Protein AF-0000000069870145 (afdb_homodimer)

Sequence (336 aa):
MAVLYKSFQSVLEDKNHKKMFHPRVIYTANISTSQIAKEIAAYSSLSPGDVKNTLDNLVTVMGQHLQASESVSLDGFGTFRMVMKSNGKGVETSEEVSAAQASLTVRFLPNFTKNPDRTTATRSLVTGAKCVRFDRTDTPASGSGNTNKPGGGDGGEGGGEEAPDPTVMAVLYKSFQSVLEDKNHKKMFHPRVIYTANISTSQIAKEIAAYSSLSPGDVKNTLDNLVTVMGQHLQASESVSLDGFGTFRMVMKSNGKGVETSEEVSAAQASLTVRFLPNFTKNPDRTTATRSLVTGAKCVRFDRTDTPASGSGNTNKPGGGDGGEGGGEEAPDPTV

InterPro domains:
  IPR000119 Histone-like DNA-binding protein [PTHR33175] (30-120)
  IPR005902 Putative DNA-binding protein, HU-related [TIGR01201] (1-163)
  IPR010992 Integration host factor (IHF)-like DNA-binding domain superfamily [G3DSA:4.10.520.10] (27-114)
  IPR010992 Integration host factor (IHF)-like DNA-binding domain superfamily [SSF47729] (31-111)
  IPR041607 HU domain fused to wHTH, Ig, or Glycine-rich motif [PF18291] (1-110)

Radius of gyration: 36.37 Å; Cα contacts (8 Å, |Δi|>4): 578; chains: 2; bounding box: 190×87×44 Å

Secondary structure (DSSP, 8-state):
--EEEEEEEEEEE-TTSPEEEEEEE---EEE-HHHHHHHHHHTSSS-HHHHHHHHHHHHHHHHHHHTTTEEEEETTTEEEEEEEEE-S--BSSGGG--GGGEEEEEEEEE-EE--TTSS--EETTTTT--EEESS---------------------------------/--EEEEEEEEEEE-TTSPEEEEEEE---EEE-HHHHHHHHHHTSSS-HHHHHHHHHHHHHHHHHHHTTTEEEEETTTEEEEEEEEE-S--BSSGGG--GGGEEEEEEEEE-EE--TTSS--EETTTTT--EEESS---------------------------------

Solvent-accessible surface area (backbone atoms only — not comparable to full-atom values): 19325 Å² total; per-residue (Å²): 119,40,26,32,25,36,66,39,69,44,91,58,56,46,100,82,68,42,55,28,18,38,49,37,55,46,72,82,48,75,42,43,44,68,59,51,19,44,56,41,22,73,76,45,96,47,49,41,68,56,43,43,51,52,53,49,40,47,43,53,56,50,31,54,40,31,29,44,18,20,27,41,35,40,80,72,42,24,34,37,32,55,37,47,44,71,74,63,84,57,36,82,44,64,85,70,43,44,71,85,54,31,44,78,44,63,43,54,43,63,31,59,46,67,48,90,83,73,54,90,39,52,31,57,58,50,59,88,56,40,78,40,66,57,77,58,70,66,55,72,70,68,66,69,67,70,68,68,65,74,74,80,70,74,82,77,81,87,75,79,76,90,88,87,83,85,80,135,117,40,26,32,25,38,66,39,68,45,89,60,56,46,98,83,68,42,55,26,18,38,47,36,54,47,73,81,49,72,43,44,43,68,58,50,20,45,55,40,21,73,79,47,96,49,50,41,66,55,42,43,51,50,53,49,39,46,43,53,54,49,30,55,41,31,30,44,17,20,28,40,36,40,79,71,42,24,32,39,33,56,38,46,44,70,75,62,84,57,37,81,43,64,84,70,42,44,72,85,54,32,45,78,45,64,44,54,43,63,31,57,46,67,49,90,83,75,55,88,41,51,31,57,59,48,60,87,58,40,79,41,65,56,79,58,70,66,58,70,70,68,69,72,66,73,65,71,64,72,77,72,77,77,78,84,68,86,83,73,94,72,88,89,83,84,76,129

Nearest PDB structures (foldseek):
  6n2l-assembly1_A-2  TM=7.964E-01  e=1.124E-05  Burkholderia ambifaria MC40-6
  1huu-assembly1_A-2  TM=8.412E-01  e=1.284E-04  Geobacillus stearothermophilus
  4qju-assembly1_B  TM=7.595E-01  e=4.068E-04  Staphylococcus aureus subsp. aureus Mu50
  3rhi-assembly1_B  TM=7.474E-01  e=4.068E-04  Bacillus anthracis str. Sterne
  5fbm-assembly1_B  TM=7.349E-01  e=1.134E-03  Streptococcus mutans UA159

Foldseek 3Di:
DAFEKEKDWAPDADPVRDTDIDIDTDDDDDDDPLNVLCVVVVVDVDDSVVSSVVVVVVVVVCVVQQVVQHKDADPLFWIKHKDWAAPDDDDDDPVPDDSVRTDIDMDTDFDFQQDPVNPGGHRSVCPPHHYDYDPPPVPVPPPPPPPVPPPPDPPDDDPDDDDDDDDD/DAFEKEKDWAPDADPVRDTDIDIDTDDDDDDDPLNVLCVVVVVDVDDSVVSSVVVVVVVVVCVVQQVVQHKDADPLFWIKHKDWAAPDDDDDDPVPDDSVRTDIDMDTDFDFQQDPVNPGGHRSVCPPHHYDYDPPPCPVPPPPPPPVPPPPPDDDDPDDDDDDDPPD

Structure (mmCIF, N/CA/C/O backbone):
data_AF-0000000069870145-model_v1
#
loop_
_entity.id
_entity.type
_entity.pdbx_description
1 polymer 'Viral histone-like protein'
#
loop_
_atom_site.group_PDB
_atom_site.id
_atom_site.type_symbol
_atom_site.label_atom_id
_atom_site.label_alt_id
_atom_site.label_comp_id
_atom_site.label_asym_id
_atom_site.label_entity_id
_atom_site.label_seq_id
_atom_site.pdbx_PDB_ins_code
_atom_site.Cartn_x
_atom_site.Cartn_y
_atom_site.Cartn_z
_atom_site.occupancy
_atom_site.B_iso_or_equiv
_atom_site.auth_seq_id
_atom_site.auth_comp_id
_atom_site.auth_asym_id
_atom_site.auth_atom_id
_atom_site.pdbx_PDB_model_num
ATOM 1 N N . MET A 1 1 ? -21.047 -9.805 -2.537 1 80.62 1 MET A N 1
ATOM 2 C CA . MET A 1 1 ? -20.219 -9.383 -1.414 1 80.62 1 MET A CA 1
ATOM 3 C C . MET A 1 1 ? -20 -7.875 -1.429 1 80.62 1 MET A C 1
ATOM 5 O O . MET A 1 1 ? -20.156 -7.234 -2.469 1 80.62 1 MET A O 1
ATOM 9 N N . ALA A 1 2 ? -20.062 -7.215 -0.265 1 89.94 2 ALA A N 1
ATOM 10 C CA . ALA A 1 2 ? -19.969 -5.762 -0.174 1 89.94 2 ALA A CA 1
ATOM 11 C C . ALA A 1 2 ? -18.906 -5.336 0.842 1 89.94 2 ALA A C 1
ATOM 13 O O . ALA A 1 2 ? -18.531 -6.121 1.709 1 89.94 2 ALA A O 1
ATOM 14 N N . VAL A 1 3 ? -18.406 -4.223 0.574 1 92.88 3 VAL A N 1
ATOM 15 C CA . VAL A 1 3 ? -17.562 -3.576 1.576 1 92.88 3 VAL A CA 1
ATOM 16 C C . VAL A 1 3 ? -18.438 -2.996 2.688 1 92.88 3 VAL A C 1
ATOM 18 O O . VAL A 1 3 ? -19.344 -2.203 2.426 1 92.88 3 VAL A O 1
ATOM 21 N N . LEU A 1 4 ? -18.188 -3.41 3.885 1 93.56 4 LEU A N 1
ATOM 22 C CA . LEU A 1 4 ? -18.953 -2.953 5.035 1 93.56 4 LEU A CA 1
ATOM 23 C C . LEU A 1 4 ? -18.297 -1.738 5.684 1 93.56 4 LEU A C 1
ATOM 25 O O . LEU A 1 4 ? -17.078 -1.678 5.801 1 93.56 4 LEU A O 1
ATOM 29 N N . TYR A 1 5 ? -19.219 -0.814 6.066 1 93.44 5 TYR A N 1
ATOM 30 C CA . TYR A 1 5 ? -18.641 0.353 6.727 1 93.44 5 TYR A CA 1
ATOM 31 C C . TYR A 1 5 ? -19.516 0.812 7.887 1 93.44 5 TYR A C 1
ATOM 33 O O . TYR A 1 5 ? -20.672 0.389 8 1 93.44 5 TYR A O 1
ATOM 41 N N . LYS A 1 6 ? -18.922 1.591 8.781 1 92.56 6 LYS A N 1
ATOM 42 C CA . LYS A 1 6 ? -19.609 2.184 9.93 1 92.56 6 LYS A CA 1
ATOM 43 C C . LYS A 1 6 ? -19.234 3.652 10.094 1 92.56 6 LYS A C 1
ATOM 45 O O . LYS A 1 6 ? -18.359 4.156 9.391 1 92.56 6 LYS A O 1
ATOM 50 N N . SER A 1 7 ? -20.078 4.305 10.914 1 91.19 7 SER A N 1
ATOM 51 C CA . SER A 1 7 ? -19.75 5.695 11.211 1 91.19 7 SER A CA 1
ATOM 52 C C . SER A 1 7 ? -18.703 5.797 12.312 1 91.19 7 SER A C 1
ATOM 54 O O . SER A 1 7 ? -18.719 5 13.258 1 91.19 7 SER A O 1
ATOM 56 N N . PHE A 1 8 ? -17.812 6.652 12.117 1 89.75 8 PHE A N 1
ATOM 57 C CA . PHE A 1 8 ? -16.781 6.93 13.109 1 89.75 8 PHE A CA 1
ATOM 58 C C . PHE A 1 8 ? -16.594 8.43 13.289 1 89.75 8 PHE A C 1
ATOM 60 O O . PHE A 1 8 ? -16.672 9.195 12.32 1 89.75 8 PHE A O 1
ATOM 67 N N . GLN A 1 9 ? -16.422 8.773 14.555 1 89.5 9 GLN A N 1
ATOM 68 C CA . GLN A 1 9 ? -16.219 10.195 14.836 1 89.5 9 GLN A CA 1
ATOM 69 C C . GLN A 1 9 ? -14.734 10.547 14.844 1 89.5 9 GLN A C 1
ATOM 71 O O . GLN A 1 9 ? -13.945 9.93 15.562 1 89.5 9 GLN A O 1
ATOM 76 N N . SER A 1 10 ? -14.398 11.508 14.078 1 88.62 10 SER A N 1
ATOM 77 C CA . SER A 1 10 ? -13.008 11.969 14.039 1 88.62 10 SER A CA 1
ATOM 78 C C . SER A 1 10 ? -12.578 12.539 15.391 1 88.62 10 SER A C 1
ATOM 80 O O . SER A 1 10 ? -13.359 13.203 16.062 1 88.62 10 SER A O 1
ATOM 82 N N . VAL A 1 11 ? -11.328 12.328 15.781 1 83.81 11 VAL A N 1
ATOM 83 C CA . VAL A 1 11 ? -10.789 12.867 17.031 1 83.81 11 VAL A CA 1
ATOM 84 C C . VAL A 1 11 ? -10.398 14.328 16.828 1 83.81 11 VAL A C 1
ATOM 86 O O . VAL A 1 11 ? -10.266 15.07 17.797 1 83.81 11 VAL A O 1
ATOM 89 N N . LEU A 1 12 ? -10.195 14.617 15.539 1 81.81 12 LEU A N 1
ATOM 90 C CA . LEU A 1 12 ? -9.797 15.992 15.219 1 81.81 12 LEU A CA 1
ATOM 91 C C . LEU A 1 12 ? -11.023 16.891 15.07 1 81.81 12 LEU A C 1
ATOM 93 O O . LEU A 1 12 ? -12.039 16.469 14.508 1 81.81 12 LEU A O 1
ATOM 97 N N . GLU A 1 13 ? -10.922 18 15.664 1 81.88 13 GLU A N 1
ATOM 98 C CA . GLU A 1 13 ? -12 18.984 15.562 1 81.88 13 GLU A CA 1
ATOM 99 C C . GLU A 1 13 ? -11.859 19.828 14.297 1 81.88 13 GLU A C 1
ATOM 101 O O . GLU A 1 13 ? -10.75 20.109 13.844 1 81.88 13 GLU A O 1
ATOM 106 N N . ASP A 1 14 ? -12.969 20.109 13.711 1 79.69 14 ASP A N 1
ATOM 107 C CA . ASP A 1 14 ? -12.945 21 12.547 1 79.69 14 ASP A CA 1
ATOM 108 C C . ASP A 1 14 ? -12.719 22.453 12.961 1 79.69 14 ASP A C 1
ATOM 110 O O . ASP A 1 14 ? -12.438 22.734 14.125 1 79.69 14 ASP A O 1
ATOM 114 N N . LYS A 1 15 ? -12.734 23.344 12.031 1 79.69 15 LYS A N 1
ATOM 115 C CA . LYS A 1 15 ? -12.508 24.766 12.273 1 79.69 15 LYS A CA 1
ATOM 116 C C . LYS A 1 15 ? -13.516 25.312 13.273 1 79.69 15 LYS A C 1
ATOM 118 O O . LYS A 1 15 ? -13.234 26.297 13.969 1 79.69 15 LYS A O 1
ATOM 123 N N . ASN A 1 16 ? -14.648 24.688 13.383 1 83.19 16 ASN A N 1
ATOM 124 C CA . ASN A 1 16 ? -15.711 25.109 14.289 1 83.19 16 ASN A CA 1
ATOM 125 C C . ASN A 1 16 ? -15.695 24.312 15.594 1 83.19 16 ASN A C 1
ATOM 127 O O . ASN A 1 16 ? -16.688 24.266 16.312 1 83.19 16 ASN A O 1
ATOM 131 N N . HIS A 1 17 ? -14.648 23.547 15.828 1 85.5 17 HIS A N 1
ATOM 132 C CA . HIS A 1 17 ? -14.422 22.781 17.062 1 85.5 17 HIS A CA 1
ATOM 133 C C . HIS A 1 17 ? -15.414 21.641 17.172 1 85.5 17 HIS A C 1
ATOM 135 O O . HIS A 1 17 ? -15.867 21.312 18.281 1 85.5 17 HIS A O 1
ATOM 141 N N . LYS A 1 18 ? -15.93 21.359 16.125 1 86.06 18 LYS A N 1
ATOM 142 C CA . LYS A 1 18 ? -16.828 20.203 16.109 1 86.06 18 LYS A CA 1
ATOM 143 C C . LYS A 1 18 ? -16.109 18.953 15.57 1 86.06 18 LYS A C 1
ATOM 145 O O . LYS A 1 18 ? -15.336 19.047 14.609 1 86.06 18 LYS A O 1
ATOM 150 N N . LYS A 1 19 ? -16.391 17.875 16.297 1 89.19 19 LYS A N 1
ATOM 151 C CA . LYS A 1 19 ? -15.883 16.594 15.812 1 89.19 19 LYS A CA 1
ATOM 152 C C . LYS A 1 19 ? -16.844 15.969 14.805 1 89.19 19 LYS A C 1
ATOM 154 O O . LYS A 1 19 ? -18 15.672 15.141 1 89.19 19 LYS A O 1
ATOM 159 N N . MET A 1 20 ? -16.328 15.75 13.609 1 91.38 20 MET A N 1
ATOM 160 C CA . MET A 1 20 ? -17.172 15.305 12.516 1 91.38 20 MET A CA 1
ATOM 161 C C . MET A 1 20 ? -17.156 13.781 12.391 1 91.38 20 MET A C 1
ATOM 163 O O . MET A 1 20 ? -16.25 13.133 12.914 1 91.38 20 MET A O 1
ATOM 167 N N . PHE A 1 21 ? -18.234 13.305 11.734 1 91.31 21 PHE A N 1
ATOM 168 C CA . PHE A 1 21 ? -18.359 11.867 11.539 1 91.31 21 PHE A CA 1
ATOM 169 C C . PHE A 1 21 ? -17.969 11.477 10.117 1 91.31 21 PHE A C 1
ATOM 171 O O . PHE A 1 21 ? -18.297 12.188 9.164 1 91.31 21 PHE A O 1
ATOM 178 N N . HIS A 1 22 ? -17.219 10.383 9.992 1 92.88 22 HIS A N 1
ATOM 179 C CA . HIS A 1 22 ? -16.734 9.844 8.727 1 92.88 22 HIS A CA 1
ATOM 180 C C . HIS A 1 22 ? -17 8.344 8.633 1 92.88 22 HIS A C 1
ATOM 182 O O . HIS A 1 22 ? -17.172 7.672 9.656 1 92.88 22 HIS A O 1
ATOM 188 N N . PRO A 1 23 ? -17.141 7.875 7.43 1 92.06 23 PRO A N 1
ATOM 189 C CA . PRO A 1 23 ? -17.266 6.422 7.289 1 92.06 23 PRO A CA 1
ATOM 190 C C . PRO A 1 23 ? -15.922 5.703 7.406 1 92.06 23 PRO A C 1
ATOM 192 O O . PRO A 1 23 ? -14.898 6.219 6.953 1 92.06 23 PRO A O 1
ATOM 195 N N . ARG A 1 24 ? -15.969 4.562 7.984 1 93.31 24 ARG A N 1
ATOM 196 C CA . ARG A 1 24 ? -14.797 3.705 8.125 1 93.31 24 ARG A CA 1
ATOM 197 C C . ARG A 1 24 ? -15.133 2.256 7.793 1 93.31 24 ARG A C 1
ATOM 199 O O . ARG A 1 24 ? -16.172 1.748 8.211 1 93.31 24 ARG A O 1
ATOM 206 N N . VAL A 1 25 ? -14.219 1.705 7.078 1 93.75 25 VAL A N 1
ATOM 207 C CA . VAL A 1 25 ? -14.445 0.317 6.691 1 93.75 25 VAL A CA 1
ATOM 208 C C . VAL A 1 25 ? -14.297 -0.59 7.91 1 93.75 25 VAL A C 1
ATOM 210 O O . VAL A 1 25 ? -13.391 -0.401 8.727 1 93.75 25 VAL A O 1
ATOM 213 N N . ILE A 1 26 ? -15.156 -1.542 7.969 1 91.56 26 ILE A N 1
ATOM 214 C CA . ILE A 1 26 ? -15.039 -2.609 8.953 1 91.56 26 ILE A CA 1
ATOM 215 C C . ILE A 1 26 ? -14.594 -3.898 8.273 1 91.56 26 ILE A C 1
ATOM 217 O O . ILE A 1 26 ? -15.094 -4.25 7.199 1 91.56 26 ILE A O 1
ATOM 221 N N . TYR A 1 27 ? -13.648 -4.586 8.969 1 88.94 27 TYR A N 1
ATOM 222 C CA . TYR A 1 27 ? -13.18 -5.848 8.406 1 88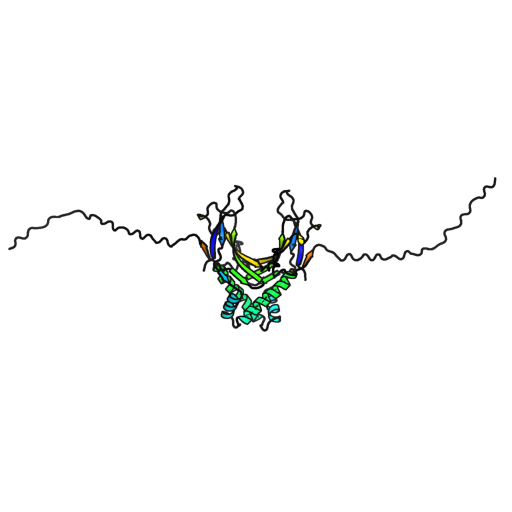.94 27 TYR A CA 1
ATOM 223 C C . TYR A 1 27 ? -13.805 -7.031 9.141 1 88.94 27 TYR A C 1
ATOM 225 O O . TYR A 1 27 ? -13.961 -7.004 10.359 1 88.94 27 TYR A O 1
ATOM 233 N N . THR A 1 28 ? -14.203 -8.047 8.367 1 86.75 28 THR A N 1
ATOM 234 C CA . THR A 1 28 ? -14.914 -9.195 8.906 1 86.75 28 THR A CA 1
ATOM 235 C C . THR A 1 28 ? -13.953 -10.359 9.156 1 86.75 28 THR A C 1
ATOM 237 O O . THR A 1 28 ? -14.172 -11.164 10.062 1 86.75 28 THR A O 1
ATOM 240 N N . ALA A 1 29 ? -12.961 -10.461 8.32 1 93.31 29 ALA A N 1
ATOM 241 C CA . ALA A 1 29 ? -12 -11.562 8.43 1 93.31 29 ALA A CA 1
ATOM 242 C C . ALA A 1 29 ? -10.664 -11.18 7.812 1 93.31 29 ALA A C 1
ATOM 244 O O . ALA A 1 29 ? -10.539 -10.141 7.164 1 93.31 29 ALA A O 1
ATOM 245 N N . ASN A 1 30 ? -9.688 -11.906 8.148 1 96.25 30 ASN A N 1
ATOM 246 C CA . ASN A 1 30 ? -8.367 -11.797 7.535 1 96.25 30 ASN A CA 1
ATOM 247 C C . ASN A 1 30 ? -7.977 -13.086 6.816 1 96.25 30 ASN A C 1
ATOM 249 O O . ASN A 1 30 ? -8.023 -14.172 7.406 1 96.25 30 ASN A O 1
ATOM 253 N N . ILE A 1 31 ? -7.656 -12.984 5.578 1 97.44 31 ILE A N 1
ATOM 254 C CA . ILE A 1 31 ? -7.277 -14.125 4.75 1 97.44 31 ILE A CA 1
ATOM 255 C C . ILE A 1 31 ? -5.762 -14.273 4.746 1 97.44 31 ILE A C 1
ATOM 257 O O . ILE A 1 31 ? -5.035 -13.32 4.469 1 97.44 31 ILE A O 1
ATOM 261 N N . SER A 1 32 ? -5.309 -15.5 5.02 1 97.5 32 SER A N 1
ATOM 262 C CA . SER A 1 32 ? -3.877 -15.758 5.137 1 97.5 32 SER A CA 1
ATOM 263 C C . SER A 1 32 ? -3.275 -16.141 3.787 1 97.5 32 SER A C 1
ATOM 265 O O . SER A 1 32 ? -4 -16.469 2.846 1 97.5 32 SER A O 1
ATOM 267 N N . THR A 1 33 ? -1.952 -16.125 3.84 1 97.19 33 THR A N 1
ATOM 268 C CA . THR A 1 33 ? -1.206 -16.516 2.65 1 97.19 33 THR A CA 1
ATOM 269 C C . THR A 1 33 ? -1.55 -17.953 2.246 1 97.19 33 THR A C 1
ATOM 271 O O . THR A 1 33 ? -1.693 -18.25 1.059 1 97.19 33 THR A O 1
ATOM 274 N N . SER A 1 34 ? -1.62 -18.828 3.189 1 97.19 34 SER A N 1
ATOM 275 C CA . SER A 1 34 ? -1.922 -20.219 2.916 1 97.19 34 SER A CA 1
ATOM 276 C C . SER A 1 34 ? -3.283 -20.375 2.244 1 97.19 34 SER A C 1
ATOM 278 O O . SER A 1 34 ? -3.432 -21.156 1.298 1 97.19 34 SER A O 1
ATOM 280 N N . GLN A 1 35 ? -4.27 -19.656 2.771 1 97.44 35 GLN A N 1
ATOM 281 C CA . GLN A 1 35 ? -5.602 -19.703 2.18 1 97.44 35 GLN A CA 1
ATOM 282 C C . GLN A 1 35 ? -5.598 -19.141 0.761 1 97.44 35 GLN A C 1
ATOM 284 O O . GLN A 1 35 ? -6.211 -19.719 -0.141 1 97.44 35 GLN A O 1
ATOM 289 N N . ILE A 1 36 ? -4.926 -18.047 0.573 1 97.38 36 ILE A N 1
ATOM 290 C CA . ILE A 1 36 ? -4.816 -17.422 -0.743 1 97.38 36 ILE A CA 1
ATOM 291 C C . ILE A 1 36 ? -4.137 -18.391 -1.712 1 97.38 36 ILE A C 1
ATOM 293 O O . ILE A 1 36 ? -4.582 -18.547 -2.854 1 97.38 36 ILE A O 1
ATOM 297 N N . ALA A 1 37 ? -3.09 -19.031 -1.232 1 97.56 37 ALA A N 1
ATOM 298 C CA . ALA A 1 37 ? -2.352 -19.969 -2.074 1 97.56 37 ALA A CA 1
ATOM 299 C C . ALA A 1 37 ? -3.246 -21.125 -2.529 1 97.56 37 ALA A C 1
ATOM 301 O O . ALA A 1 37 ? -3.189 -21.547 -3.688 1 97.56 37 ALA A O 1
ATOM 302 N N . LYS A 1 38 ? -4.016 -21.625 -1.651 1 97.44 38 LYS A N 1
ATOM 303 C CA . LYS A 1 38 ? -4.938 -22.703 -1.988 1 97.44 38 LYS A CA 1
ATOM 304 C C . LYS A 1 38 ? -5.953 -22.25 -3.037 1 97.44 38 LYS A C 1
ATOM 306 O O . LYS A 1 38 ? -6.25 -23 -3.975 1 97.44 38 LYS A O 1
ATOM 311 N N . GLU A 1 39 ? -6.469 -21.125 -2.871 1 97.44 39 GLU A N 1
ATOM 312 C CA . GLU A 1 39 ? -7.461 -20.594 -3.807 1 97.44 39 GLU A CA 1
ATOM 313 C C . GLU A 1 39 ? -6.848 -20.359 -5.184 1 97.44 39 GLU A C 1
ATOM 315 O O . GLU A 1 39 ? -7.469 -20.672 -6.203 1 97.44 39 GLU A O 1
ATOM 320 N N . ILE A 1 40 ? -5.672 -19.797 -5.188 1 97.12 40 ILE A N 1
ATOM 321 C CA . ILE A 1 40 ? -4.996 -19.562 -6.457 1 97.12 40 ILE A CA 1
ATOM 322 C C . ILE A 1 40 ? -4.727 -20.906 -7.145 1 97.12 40 ILE A C 1
ATOM 324 O O . ILE A 1 40 ? -4.887 -21.031 -8.359 1 97.12 40 ILE A O 1
ATOM 328 N N . ALA A 1 41 ? -4.266 -21.891 -6.395 1 96.12 41 ALA A N 1
ATOM 329 C CA . ALA A 1 41 ? -3.979 -23.219 -6.934 1 96.12 41 ALA A CA 1
ATOM 330 C C . ALA A 1 41 ? -5.211 -23.828 -7.598 1 96.12 41 ALA A C 1
ATOM 332 O O . ALA A 1 41 ? -5.102 -24.547 -8.586 1 96.12 41 ALA A O 1
ATOM 333 N N . ALA A 1 42 ? -6.367 -23.484 -7.082 1 94.25 42 ALA A N 1
ATOM 334 C CA . ALA A 1 42 ? -7.617 -24 -7.633 1 94.25 42 ALA A CA 1
ATOM 335 C C . ALA A 1 42 ? -7.883 -23.438 -9.023 1 94.25 42 ALA A C 1
ATOM 337 O O . ALA A 1 42 ? -8.562 -24.062 -9.844 1 94.25 42 ALA A O 1
ATOM 338 N N . TYR A 1 43 ? -7.332 -22.266 -9.305 1 90.5 43 TYR A N 1
ATOM 339 C CA . TYR A 1 43 ? -7.512 -21.594 -10.594 1 90.5 43 TYR A CA 1
ATOM 340 C C . TYR A 1 43 ? -6.352 -21.906 -11.531 1 90.5 43 TYR A C 1
ATOM 342 O O . TYR A 1 43 ? -6.289 -21.375 -12.648 1 90.5 43 TYR A O 1
ATOM 350 N N . SER A 1 44 ? -5.422 -22.641 -11.094 1 88.88 44 SER A N 1
ATOM 351 C CA . SER A 1 44 ? -4.211 -22.859 -11.883 1 88.88 44 SER A CA 1
ATOM 352 C C . SER A 1 44 ? -3.844 -24.344 -11.938 1 88.88 44 SER A C 1
ATOM 354 O O . SER A 1 44 ? -4.512 -25.172 -11.312 1 88.88 44 SER A O 1
ATOM 356 N N . SER A 1 45 ? -2.824 -24.703 -12.773 1 90.38 45 SER A N 1
ATOM 357 C CA . SER A 1 45 ? -2.307 -26.062 -12.859 1 90.38 45 SER A CA 1
ATOM 358 C C . SER A 1 45 ? -1.202 -26.297 -11.836 1 90.38 45 SER A C 1
ATOM 360 O O . SER A 1 45 ? -0.636 -27.391 -11.766 1 90.38 45 SER A O 1
ATOM 362 N N . LEU A 1 46 ? -1.029 -25.344 -11 1 93.5 46 LEU A N 1
ATOM 363 C CA . LEU A 1 46 ? 0.05 -25.422 -10.023 1 93.5 46 LEU A CA 1
ATOM 364 C C . LEU A 1 46 ? -0.469 -25.953 -8.688 1 93.5 46 LEU A C 1
ATOM 366 O O . LEU A 1 46 ? -1.651 -25.797 -8.375 1 93.5 46 LEU A O 1
ATOM 370 N N . SER A 1 47 ? 0.407 -26.609 -7.941 1 94.06 47 SER A N 1
ATOM 371 C CA . SER A 1 47 ? 0.075 -27.031 -6.586 1 94.06 47 SER A CA 1
ATOM 372 C C . SER A 1 47 ? 0.078 -25.844 -5.621 1 94.06 47 SER A C 1
ATOM 374 O O . SER A 1 47 ? 0.701 -24.812 -5.891 1 94.06 47 SER A O 1
ATOM 376 N N . PRO A 1 48 ? -0.639 -26 -4.48 1 95.31 48 PRO A N 1
ATOM 377 C CA . PRO A 1 48 ? -0.582 -24.953 -3.457 1 95.31 48 PRO A CA 1
ATOM 378 C C . PRO A 1 48 ? 0.842 -24.672 -2.988 1 95.31 48 PRO A C 1
ATOM 380 O O . PRO A 1 48 ? 1.173 -23.516 -2.682 1 95.31 48 PRO A O 1
ATOM 383 N N . GLY A 1 49 ? 1.618 -25.688 -2.926 1 94.75 49 GLY A N 1
ATOM 384 C CA . GLY A 1 49 ? 3.016 -25.516 -2.562 1 94.75 49 GLY A CA 1
ATOM 385 C C . GLY A 1 49 ? 3.789 -24.656 -3.551 1 94.75 49 GLY A C 1
ATOM 386 O O . GLY A 1 49 ? 4.594 -23.812 -3.154 1 94.75 49 GLY A O 1
ATOM 387 N N . ASP A 1 50 ? 3.584 -24.891 -4.844 1 94.5 50 ASP A N 1
ATOM 388 C CA . ASP A 1 50 ? 4.238 -24.109 -5.883 1 94.5 50 ASP A CA 1
ATOM 389 C C . ASP A 1 50 ? 3.811 -22.641 -5.816 1 94.5 50 ASP A C 1
ATOM 391 O O . ASP A 1 50 ? 4.633 -21.75 -5.996 1 94.5 50 ASP A O 1
ATOM 395 N N . VAL A 1 51 ? 2.508 -22.406 -5.609 1 96.44 51 VAL A N 1
ATOM 396 C CA . VAL A 1 51 ? 1.979 -21.047 -5.52 1 96.44 51 VAL A CA 1
ATOM 397 C C . VAL A 1 51 ? 2.605 -20.328 -4.324 1 96.44 51 VAL A C 1
ATOM 399 O O . VAL A 1 51 ? 3.064 -19.188 -4.449 1 96.44 51 VAL A O 1
ATOM 402 N N . LYS A 1 52 ? 2.662 -21 -3.203 1 95.81 52 LYS A N 1
ATOM 403 C CA . LYS A 1 52 ? 3.264 -20.406 -2.016 1 95.81 52 LYS A CA 1
ATOM 404 C C . LYS A 1 52 ? 4.723 -20.031 -2.266 1 95.81 52 LYS A C 1
ATOM 406 O O . LYS A 1 52 ? 5.176 -18.969 -1.855 1 95.81 52 LYS A O 1
ATOM 411 N N . ASN A 1 53 ? 5.379 -20.922 -2.865 1 95.06 53 ASN A N 1
ATOM 412 C CA . ASN A 1 53 ? 6.773 -20.656 -3.199 1 95.06 53 ASN A CA 1
ATOM 413 C C . ASN A 1 53 ? 6.906 -19.422 -4.105 1 95.06 53 ASN A C 1
ATOM 415 O O . ASN A 1 53 ? 7.82 -18.625 -3.939 1 95.06 53 ASN A O 1
ATOM 419 N N . THR A 1 54 ? 6.066 -19.344 -5.102 1 96.5 54 THR A N 1
ATOM 420 C CA . THR A 1 54 ? 6.066 -18.188 -6.012 1 96.5 54 THR A CA 1
ATOM 421 C C . THR A 1 54 ? 5.82 -16.891 -5.246 1 96.5 54 THR A C 1
ATOM 423 O O . THR A 1 54 ? 6.5 -15.891 -5.48 1 96.5 54 THR A O 1
ATOM 426 N N . LEU A 1 55 ? 4.875 -16.891 -4.297 1 96.38 55 LEU A N 1
ATOM 427 C CA . LEU A 1 55 ? 4.559 -15.703 -3.502 1 96.38 55 LEU A CA 1
ATOM 428 C C . LEU A 1 55 ? 5.73 -15.32 -2.609 1 96.38 55 LEU A C 1
ATOM 430 O O . LEU A 1 55 ? 6.035 -14.133 -2.455 1 96.38 55 LEU A O 1
ATOM 434 N N . ASP A 1 56 ? 6.375 -16.281 -2.051 1 94.44 56 ASP A N 1
ATOM 435 C CA . ASP A 1 56 ? 7.562 -16.016 -1.243 1 94.44 56 ASP A CA 1
ATOM 436 C C . ASP A 1 56 ? 8.664 -15.375 -2.082 1 94.44 56 ASP A C 1
ATOM 438 O O . ASP A 1 56 ? 9.336 -14.438 -1.631 1 94.44 56 ASP A O 1
ATOM 442 N N . ASN A 1 57 ? 8.867 -15.906 -3.244 1 96.31 57 ASN A N 1
ATOM 443 C CA . ASN A 1 57 ? 9.875 -15.352 -4.145 1 96.31 57 ASN A CA 1
ATOM 444 C C . ASN A 1 57 ? 9.508 -13.938 -4.586 1 96.31 57 ASN A C 1
ATOM 446 O O . ASN A 1 57 ? 10.383 -13.094 -4.789 1 96.31 57 ASN A O 1
ATOM 450 N N . LEU A 1 58 ? 8.219 -13.695 -4.809 1 96.44 58 LEU A N 1
ATOM 451 C CA . LEU A 1 58 ? 7.762 -12.352 -5.133 1 96.44 58 LEU A CA 1
ATOM 452 C C . LEU A 1 58 ? 8.203 -11.359 -4.059 1 96.44 58 LEU A C 1
ATOM 454 O O . LEU A 1 58 ? 8.742 -10.297 -4.375 1 96.44 58 LEU A O 1
ATOM 458 N N . VAL A 1 59 ? 7.98 -11.727 -2.799 1 94.12 59 VAL A N 1
ATOM 459 C CA . VAL A 1 59 ? 8.336 -10.859 -1.677 1 94.12 59 VAL A CA 1
ATOM 460 C C . VAL A 1 59 ? 9.836 -10.586 -1.689 1 94.12 59 VAL A C 1
ATOM 462 O O . VAL A 1 59 ? 10.266 -9.445 -1.512 1 94.12 59 VAL A O 1
ATOM 465 N N . THR A 1 60 ? 10.586 -11.617 -1.924 1 93.56 60 THR A N 1
ATOM 466 C CA . THR A 1 60 ? 12.039 -11.5 -1.926 1 93.56 60 THR A CA 1
ATOM 467 C C . THR A 1 60 ? 12.508 -10.578 -3.051 1 93.56 60 THR A C 1
ATOM 469 O O . THR A 1 60 ? 13.281 -9.648 -2.818 1 93.56 60 THR A O 1
ATOM 472 N N . VAL A 1 61 ? 12.055 -10.828 -4.227 1 95.44 61 VAL A N 1
ATOM 473 C CA . VAL A 1 61 ? 12.484 -10.07 -5.398 1 95.44 61 VAL A CA 1
ATOM 474 C C . VAL A 1 61 ? 12.016 -8.617 -5.277 1 95.44 61 VAL A C 1
ATOM 476 O O . VAL A 1 61 ? 12.789 -7.691 -5.539 1 95.44 61 VAL A O 1
ATOM 479 N N . MET A 1 62 ? 10.82 -8.383 -4.891 1 95.56 62 MET A N 1
ATOM 480 C CA . MET A 1 62 ? 10.305 -7.023 -4.703 1 95.56 62 MET A CA 1
ATOM 481 C C . MET A 1 62 ? 11.117 -6.277 -3.652 1 95.56 62 MET A C 1
ATOM 483 O O . MET A 1 62 ? 11.453 -5.105 -3.838 1 95.56 62 MET A O 1
ATOM 487 N N . GLY A 1 63 ? 11.367 -7.012 -2.531 1 93.75 63 GLY A N 1
ATOM 488 C CA . GLY A 1 63 ? 12.164 -6.398 -1.485 1 93.75 63 GLY A CA 1
ATOM 489 C C . GLY A 1 63 ? 13.508 -5.891 -1.981 1 93.75 63 GLY A C 1
ATOM 490 O O . GLY A 1 63 ? 13.938 -4.797 -1.612 1 93.75 63 GLY A O 1
ATOM 491 N N . GLN A 1 64 ? 14.117 -6.664 -2.797 1 93.75 64 GLN A N 1
ATOM 492 C CA . GLN A 1 64 ? 15.422 -6.297 -3.342 1 93.75 64 GLN A CA 1
ATOM 493 C C . GLN A 1 64 ? 15.328 -5.031 -4.188 1 93.75 64 GLN A C 1
ATOM 495 O O . GLN A 1 64 ? 16.156 -4.125 -4.059 1 93.75 64 GLN A O 1
ATOM 500 N N . HIS A 1 65 ? 14.352 -4.977 -5.051 1 95.88 65 HIS A N 1
ATOM 501 C CA . HIS A 1 65 ? 14.195 -3.82 -5.926 1 95.88 65 HIS A CA 1
ATOM 502 C C . HIS A 1 65 ? 13.828 -2.572 -5.125 1 95.88 65 HIS A C 1
ATOM 504 O O . HIS A 1 65 ? 14.367 -1.492 -5.375 1 95.88 65 HIS A O 1
ATOM 510 N N . LEU A 1 66 ? 12.906 -2.699 -4.207 1 95.31 66 LEU A N 1
ATOM 511 C CA . LEU A 1 66 ? 12.492 -1.568 -3.389 1 95.31 66 LEU A CA 1
ATOM 512 C C . LEU A 1 66 ? 13.664 -1.002 -2.6 1 95.31 66 LEU A C 1
ATOM 514 O O . LEU A 1 66 ? 13.812 0.218 -2.484 1 95.31 66 LEU A O 1
ATOM 518 N N . GLN A 1 67 ? 14.531 -1.892 -2.084 1 93.5 67 GLN A N 1
ATOM 519 C CA . GLN A 1 67 ? 15.68 -1.454 -1.299 1 93.5 67 GLN A CA 1
ATOM 520 C C . GLN A 1 67 ? 16.766 -0.847 -2.193 1 93.5 67 GLN A C 1
ATOM 522 O O . GLN A 1 67 ? 17.734 -0.286 -1.699 1 93.5 67 GLN A O 1
ATOM 527 N N . ALA A 1 68 ? 16.594 -0.978 -3.457 1 94.12 68 ALA A N 1
ATOM 528 C CA . ALA A 1 68 ? 17.484 -0.351 -4.43 1 94.12 68 ALA A CA 1
ATOM 529 C C . ALA A 1 68 ? 16.875 0.933 -4.984 1 94.12 68 ALA A C 1
ATOM 531 O O . ALA A 1 68 ? 17.266 1.392 -6.062 1 94.12 68 ALA A O 1
ATOM 532 N N . SER A 1 69 ? 15.844 1.419 -4.301 1 94.56 69 SER A N 1
ATOM 533 C CA . SER A 1 69 ? 15.172 2.67 -4.641 1 94.56 69 SER A CA 1
ATOM 534 C C . SER A 1 69 ? 14.414 2.553 -5.961 1 94.56 69 SER A C 1
ATOM 536 O O . SER A 1 69 ? 14.328 3.521 -6.719 1 94.56 69 SER A O 1
ATOM 538 N N . GLU A 1 70 ? 14.07 1.369 -6.348 1 96.75 70 GLU A N 1
ATOM 539 C CA . GLU A 1 70 ? 13.211 1.143 -7.504 1 96.75 70 GLU A CA 1
ATOM 540 C C . GLU A 1 70 ? 11.758 0.929 -7.078 1 96.75 70 GLU A C 1
ATOM 542 O O . GLU A 1 70 ? 11.5 0.435 -5.98 1 96.75 70 GLU A O 1
ATOM 547 N N . SER A 1 71 ? 10.883 1.344 -7.953 1 97.38 71 SER A N 1
ATOM 548 C CA . SER A 1 71 ? 9.477 1.015 -7.738 1 97.38 71 SER A CA 1
ATOM 549 C C . SER A 1 71 ? 9.086 -0.263 -8.477 1 97.38 71 SER A C 1
ATOM 551 O O . SER A 1 71 ? 9.75 -0.653 -9.445 1 97.38 71 SER A O 1
ATOM 553 N N . VAL A 1 72 ? 8.102 -0.918 -7.949 1 97.38 72 VAL A N 1
ATOM 554 C CA . VAL A 1 72 ? 7.621 -2.154 -8.555 1 97.38 72 VAL A CA 1
ATOM 555 C C . VAL A 1 72 ? 6.129 -2.037 -8.852 1 97.38 72 VAL A C 1
ATOM 557 O O . VAL A 1 72 ? 5.332 -1.727 -7.965 1 97.38 72 VAL A O 1
ATOM 560 N N . SER A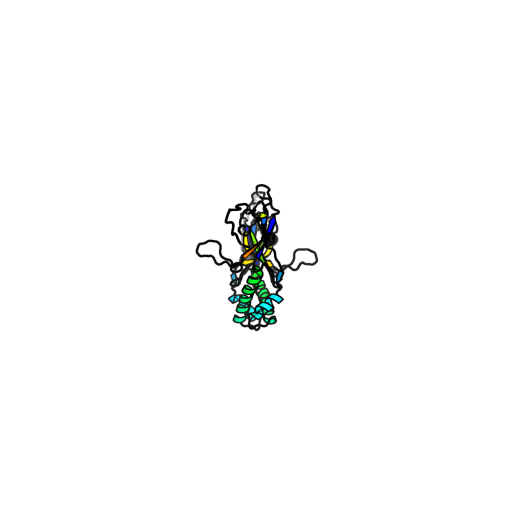 1 73 ? 5.789 -2.291 -10.102 1 96.44 73 SER A N 1
ATOM 561 C CA . SER A 1 73 ? 4.387 -2.248 -10.516 1 96.44 73 SER A CA 1
ATOM 562 C C . SER A 1 73 ? 3.896 -3.627 -10.945 1 96.44 73 SER A C 1
ATOM 564 O O . SER A 1 73 ? 4.52 -4.277 -11.789 1 96.44 73 SER A O 1
ATOM 566 N N . LEU A 1 74 ? 2.85 -4.02 -10.328 1 95.62 74 LEU A N 1
ATOM 567 C CA . LEU A 1 74 ? 2.168 -5.246 -10.734 1 95.62 74 LEU A CA 1
ATOM 568 C C . LEU A 1 74 ? 0.884 -4.926 -11.492 1 95.62 74 LEU A C 1
ATOM 570 O O . LEU A 1 74 ? 0.035 -4.18 -11 1 95.62 74 LEU A O 1
ATOM 574 N N . ASP A 1 75 ? 0.758 -5.543 -12.609 1 93.19 75 ASP A N 1
ATOM 575 C CA . ASP A 1 75 ? -0.375 -5.254 -13.484 1 93.19 75 ASP A CA 1
ATOM 576 C C . ASP A 1 75 ? -1.696 -5.605 -12.805 1 93.19 75 ASP A C 1
ATOM 578 O O . ASP A 1 75 ? -1.853 -6.707 -12.273 1 93.19 75 ASP A O 1
ATOM 582 N N . GLY A 1 76 ? -2.605 -4.609 -12.891 1 90.31 76 GLY A N 1
ATOM 583 C CA . GLY A 1 76 ? -3.934 -4.816 -12.328 1 90.31 76 GLY A CA 1
ATOM 584 C C . GLY A 1 76 ? -3.969 -4.695 -10.82 1 90.31 76 GLY A C 1
ATOM 585 O O . GLY A 1 76 ? -5.027 -4.836 -10.203 1 90.31 76 GLY A O 1
ATOM 586 N N . PHE A 1 77 ? -2.947 -4.512 -10.234 1 94.25 77 PHE A N 1
ATOM 587 C CA . PHE A 1 77 ? -2.846 -4.492 -8.781 1 94.25 77 PHE A CA 1
ATOM 588 C C . PHE A 1 77 ? -2.439 -3.111 -8.281 1 94.25 77 PHE A C 1
ATOM 590 O O . PHE A 1 77 ? -3.279 -2.348 -7.801 1 94.25 77 PHE A O 1
ATOM 597 N N . GLY A 1 78 ? -1.146 -2.764 -8.625 1 95.31 78 GLY A N 1
ATOM 598 C CA . GLY A 1 78 ? -0.683 -1.468 -8.156 1 95.31 78 GLY A CA 1
ATOM 599 C C . GLY A 1 78 ? 0.829 -1.346 -8.141 1 95.31 78 GLY A C 1
ATOM 600 O O . GLY A 1 78 ? 1.53 -2.162 -8.742 1 95.31 78 GLY A O 1
ATOM 601 N N . THR A 1 79 ? 1.229 -0.265 -7.508 1 95.88 79 THR A N 1
ATOM 602 C CA . THR A 1 79 ? 2.654 0.051 -7.477 1 95.88 79 THR A CA 1
ATOM 603 C C . THR A 1 79 ? 3.152 0.159 -6.039 1 95.88 79 THR A C 1
ATOM 605 O O . THR A 1 79 ? 2.482 0.744 -5.188 1 95.88 79 THR A O 1
ATOM 608 N N . PHE A 1 80 ? 4.305 -0.418 -5.84 1 96.88 80 PHE A N 1
ATOM 609 C CA . PHE A 1 80 ? 4.984 -0.347 -4.551 1 96.88 80 PHE A CA 1
ATOM 610 C C . PHE A 1 80 ? 6.223 0.535 -4.645 1 96.88 80 PHE A C 1
ATOM 612 O O . PHE A 1 80 ? 6.996 0.434 -5.602 1 96.88 80 PHE A O 1
ATOM 619 N N . ARG A 1 81 ? 6.371 1.317 -3.623 1 96.06 81 ARG A N 1
ATOM 620 C CA . ARG A 1 81 ? 7.559 2.164 -3.594 1 96.06 81 ARG A CA 1
ATOM 621 C C . ARG A 1 81 ? 7.992 2.451 -2.16 1 96.06 81 ARG A C 1
ATOM 623 O O . ARG A 1 81 ? 7.16 2.477 -1.248 1 96.06 81 ARG A O 1
ATOM 630 N N . MET A 1 82 ? 9.297 2.664 -2.023 1 94.62 82 MET A N 1
ATOM 631 C CA . MET A 1 82 ? 9.82 3.086 -0.728 1 94.62 82 MET A CA 1
ATOM 632 C C . MET A 1 82 ? 9.492 4.551 -0.459 1 94.62 82 MET A C 1
ATOM 634 O O . MET A 1 82 ? 9.578 5.387 -1.36 1 94.62 82 MET A O 1
ATOM 638 N N . VAL A 1 83 ? 9.125 4.77 0.73 1 93 83 VAL A N 1
ATOM 639 C CA . VAL A 1 83 ? 8.852 6.152 1.103 1 93 83 VAL A CA 1
ATOM 640 C C . VAL A 1 83 ? 9.438 6.445 2.48 1 93 83 VAL A C 1
ATOM 642 O O . VAL A 1 83 ? 9.641 5.531 3.283 1 93 83 VAL A O 1
ATOM 645 N N . MET A 1 84 ? 9.766 7.695 2.697 1 91.75 84 MET A N 1
ATOM 646 C CA . MET A 1 84 ? 10.227 8.188 3.992 1 91.75 84 MET A CA 1
ATOM 647 C C . MET A 1 84 ? 9.125 8.984 4.688 1 91.75 84 MET A C 1
ATOM 649 O O . MET A 1 84 ? 8.695 10.031 4.191 1 91.75 84 MET A O 1
ATOM 653 N N . LYS A 1 85 ? 8.727 8.383 5.75 1 88.62 85 LYS A N 1
ATOM 654 C CA . LYS A 1 85 ? 7.703 9.062 6.543 1 88.62 85 LYS A CA 1
ATOM 655 C C . LYS A 1 85 ? 8.336 9.898 7.645 1 88.62 85 LYS A C 1
ATOM 657 O O . LYS A 1 85 ? 9.062 9.375 8.492 1 88.62 85 LYS A O 1
ATOM 662 N N . SER A 1 86 ? 7.949 11.117 7.668 1 86.94 86 SER A N 1
ATOM 663 C CA . SER A 1 86 ? 8.555 12.039 8.625 1 86.94 86 SER A CA 1
ATOM 664 C C . SER A 1 86 ? 8.172 11.68 10.055 1 86.94 86 SER A C 1
ATOM 666 O O . SER A 1 86 ? 7.012 11.359 10.328 1 86.94 86 SER A O 1
ATOM 668 N N . ASN A 1 87 ? 9.094 11.633 11.078 1 83.06 87 ASN A N 1
ATOM 669 C CA . ASN A 1 87 ? 8.875 11.336 12.484 1 83.06 87 ASN A CA 1
ATOM 670 C C . ASN A 1 87 ? 8.625 12.594 13.297 1 83.06 87 ASN A C 1
ATOM 672 O O . ASN A 1 87 ? 8.547 12.547 14.531 1 83.06 87 ASN A O 1
ATOM 676 N N . GLY A 1 88 ? 8.516 13.602 12.758 1 77.81 88 GLY A N 1
ATOM 677 C CA . GLY A 1 88 ? 8.359 14.828 13.523 1 77.81 88 GLY A CA 1
ATOM 678 C C . GLY A 1 88 ? 8.5 16.078 12.672 1 77.81 88 GLY A C 1
ATOM 679 O O . GLY A 1 88 ? 8 16.141 11.547 1 77.81 88 GLY A O 1
ATOM 680 N N . LYS A 1 89 ? 9.211 17.031 13.531 1 77.81 89 LYS A N 1
ATOM 681 C CA . LYS A 1 89 ? 9.336 18.328 12.891 1 77.81 89 LYS A CA 1
ATOM 682 C C . LYS A 1 89 ? 10.5 18.344 11.898 1 77.81 89 LYS A C 1
ATOM 684 O O . LYS A 1 89 ? 11.516 17.688 12.117 1 77.81 89 LYS A O 1
ATOM 689 N N . GLY A 1 90 ? 10.352 18.719 10.703 1 85.62 90 GLY A N 1
ATOM 690 C CA . GLY A 1 90 ? 11.367 18.922 9.68 1 85.62 90 GLY A CA 1
ATOM 691 C C . GLY A 1 90 ? 12.5 19.828 10.141 1 85.62 90 GLY A C 1
ATOM 692 O O . GLY A 1 90 ? 12.57 20.188 11.312 1 85.62 90 GLY A O 1
ATOM 693 N N . VAL A 1 91 ? 13.516 20 9.375 1 89.25 91 VAL A N 1
ATOM 694 C CA . VAL A 1 91 ? 14.664 20.844 9.641 1 89.25 91 VAL A CA 1
ATOM 695 C C . VAL A 1 91 ? 14.547 22.141 8.828 1 89.25 91 VAL A C 1
ATOM 697 O O . VAL A 1 91 ? 13.789 22.203 7.859 1 89.25 91 VAL A O 1
ATOM 700 N N . GLU A 1 92 ? 15.281 23.125 9.25 1 88.06 92 GLU A N 1
ATOM 701 C CA . GLU A 1 92 ? 15.141 24.453 8.648 1 88.06 92 GLU A CA 1
ATOM 702 C C . GLU A 1 92 ? 15.938 24.547 7.352 1 88.06 92 GLU A C 1
ATOM 704 O O . GLU A 1 92 ? 15.57 25.312 6.449 1 88.06 92 GLU A O 1
ATOM 709 N N . THR A 1 93 ? 17.031 23.828 7.309 1 89.62 93 THR A N 1
ATOM 710 C CA . THR A 1 93 ? 17.875 23.969 6.129 1 89.62 93 THR A CA 1
ATOM 711 C C . THR A 1 93 ? 17.953 22.656 5.363 1 89.62 93 THR A C 1
ATOM 713 O O . THR A 1 93 ? 17.844 21.578 5.953 1 89.62 93 THR A O 1
ATOM 716 N N . SER A 1 94 ? 18.188 22.766 4.059 1 89.81 94 SER A N 1
ATOM 717 C CA . SER A 1 94 ? 18.266 21.594 3.18 1 89.81 94 SER A CA 1
ATOM 718 C C . SER A 1 94 ? 19.484 20.75 3.49 1 89.81 94 SER A C 1
ATOM 720 O O . SER A 1 94 ? 19.469 19.531 3.293 1 89.81 94 SER A O 1
ATOM 722 N N . GLU A 1 95 ? 20.547 21.281 3.928 1 88.25 95 GLU A N 1
ATOM 723 C CA . GLU A 1 95 ? 21.797 20.578 4.203 1 88.25 95 GLU A CA 1
ATOM 724 C C . GLU A 1 95 ? 21.656 19.672 5.422 1 88.25 95 GLU A C 1
ATOM 726 O O . GLU A 1 95 ? 22.375 18.672 5.539 1 88.25 95 GLU A O 1
ATOM 731 N N . GLU A 1 96 ? 20.75 20.031 6.281 1 90.19 96 GLU A N 1
ATOM 732 C CA . GLU A 1 96 ? 20.594 19.281 7.527 1 90.19 96 GLU A CA 1
ATOM 733 C C . GLU A 1 96 ? 19.672 18.094 7.348 1 90.19 96 GLU A C 1
ATOM 735 O O . GLU A 1 96 ? 19.531 17.266 8.25 1 90.19 96 GLU A O 1
ATOM 740 N N . VAL A 1 97 ? 19.125 18 6.234 1 90.75 97 VAL A N 1
ATOM 741 C CA . VAL A 1 97 ? 18.188 16.922 5.996 1 90.75 97 VAL A CA 1
ATOM 742 C C . VAL A 1 97 ? 18.922 15.578 6.047 1 90.75 97 VAL A C 1
ATOM 744 O O . VAL A 1 97 ? 19.984 15.422 5.441 1 90.75 97 VAL A O 1
ATOM 747 N N . SER A 1 98 ? 18.453 14.688 6.836 1 88.69 98 SER A N 1
ATOM 748 C CA . SER A 1 98 ? 19.031 13.352 6.961 1 88.69 98 SER A CA 1
ATOM 749 C C . SER A 1 98 ? 17.938 12.281 7.012 1 88.69 98 SER A C 1
ATOM 751 O O . SER A 1 98 ? 16.781 12.586 7.289 1 88.69 98 SER A O 1
ATOM 753 N N . ALA A 1 99 ? 18.391 11.086 6.777 1 87 99 ALA A N 1
ATOM 754 C CA . ALA A 1 99 ? 17.469 9.945 6.809 1 87 99 ALA A CA 1
ATOM 755 C C . ALA A 1 99 ? 16.938 9.711 8.219 1 87 99 ALA A C 1
ATOM 757 O O . ALA A 1 99 ? 15.891 9.078 8.398 1 87 99 ALA A O 1
ATOM 758 N N . ALA A 1 100 ? 17.578 10.195 9.164 1 86.44 100 ALA A N 1
ATOM 759 C CA . ALA A 1 100 ? 17.188 9.977 10.555 1 86.44 100 ALA A CA 1
ATOM 760 C C . ALA A 1 100 ? 15.898 10.711 10.883 1 86.44 100 ALA A C 1
ATOM 762 O O . ALA A 1 100 ? 15.25 10.422 11.891 1 86.44 100 ALA A O 1
ATOM 763 N N . GLN A 1 101 ? 15.555 11.711 10.07 1 88.75 101 GLN A N 1
ATOM 764 C CA . GLN A 1 101 ? 14.344 12.508 10.289 1 88.75 101 GLN A CA 1
ATOM 765 C C . GLN A 1 101 ? 13.094 11.703 9.953 1 88.75 101 GLN A C 1
ATOM 767 O O . GLN A 1 101 ? 11.977 12.117 10.273 1 88.75 101 GLN A O 1
ATOM 772 N N . ALA A 1 102 ? 13.344 10.547 9.305 1 90.38 102 ALA A N 1
ATOM 773 C CA . ALA A 1 102 ? 12.188 9.844 8.75 1 90.38 102 ALA A CA 1
ATOM 774 C C . ALA A 1 102 ? 12.312 8.336 8.961 1 90.38 102 ALA A C 1
ATOM 776 O O . ALA A 1 102 ? 13.398 7.828 9.234 1 90.38 102 ALA A O 1
ATOM 777 N N . SER A 1 103 ? 11.219 7.707 8.992 1 89.06 103 SER A N 1
ATOM 778 C CA . SER A 1 103 ? 11.172 6.246 8.984 1 89.06 103 SER A CA 1
ATOM 779 C C . SER A 1 103 ? 10.898 5.715 7.582 1 89.06 103 SER A C 1
ATOM 781 O O . SER A 1 103 ? 10.086 6.285 6.844 1 89.06 103 SER A O 1
ATOM 783 N N . LEU A 1 104 ? 11.648 4.695 7.254 1 90.44 104 LEU A N 1
ATOM 784 C CA . LEU A 1 104 ? 11.484 4.066 5.949 1 90.44 104 LEU A CA 1
ATOM 785 C C . LEU A 1 104 ? 10.312 3.092 5.957 1 90.44 104 LEU A C 1
ATOM 787 O O . LEU A 1 104 ? 10.148 2.326 6.906 1 90.44 104 LEU A O 1
ATOM 791 N N . THR A 1 105 ? 9.516 3.168 4.898 1 91.75 105 THR A N 1
ATOM 792 C CA . THR A 1 105 ? 8.406 2.234 4.73 1 91.75 105 THR A CA 1
ATOM 793 C C . THR A 1 105 ? 8.078 2.047 3.254 1 91.75 105 THR A C 1
ATOM 795 O O . THR A 1 105 ? 8.75 2.604 2.385 1 91.75 105 THR A O 1
ATOM 798 N N . VAL A 1 106 ? 7.102 1.127 3.055 1 94.75 106 VAL A N 1
ATOM 799 C CA . VAL A 1 106 ? 6.66 0.872 1.688 1 94.75 106 VAL A CA 1
ATOM 800 C C . VAL A 1 106 ? 5.227 1.367 1.506 1 94.75 106 VAL A C 1
ATOM 802 O O . VAL A 1 106 ? 4.363 1.106 2.346 1 94.75 106 VAL A O 1
ATOM 805 N N . ARG A 1 107 ? 5.082 2.096 0.418 1 95 107 ARG A N 1
ATOM 806 C CA . ARG A 1 107 ? 3.75 2.57 0.052 1 95 107 ARG A CA 1
ATOM 807 C C . ARG A 1 107 ? 3.211 1.81 -1.155 1 95 107 ARG A C 1
ATOM 809 O O . ARG A 1 107 ? 3.955 1.518 -2.094 1 95 107 ARG A O 1
ATOM 816 N N . PHE A 1 108 ? 2.006 1.542 -1.033 1 95.88 108 PHE A N 1
ATOM 817 C CA . PHE A 1 108 ? 1.294 0.902 -2.133 1 95.88 108 PHE A CA 1
ATOM 818 C C . PHE A 1 108 ? 0.299 1.867 -2.768 1 95.88 108 PHE A C 1
ATOM 820 O O . PHE A 1 108 ? -0.528 2.461 -2.072 1 95.88 108 PHE A O 1
ATOM 827 N N . LEU A 1 109 ? 0.416 1.934 -4.07 1 92.88 109 LEU A N 1
ATOM 828 C CA . LEU A 1 109 ? -0.539 2.713 -4.852 1 92.88 109 LEU A CA 1
ATOM 829 C C . LEU A 1 109 ? -1.335 1.815 -5.793 1 92.88 109 LEU A C 1
ATOM 831 O O . LEU A 1 109 ? -0.8 1.323 -6.789 1 92.88 109 LEU A O 1
ATOM 835 N N . PRO A 1 110 ? -2.627 1.656 -5.477 1 92.62 1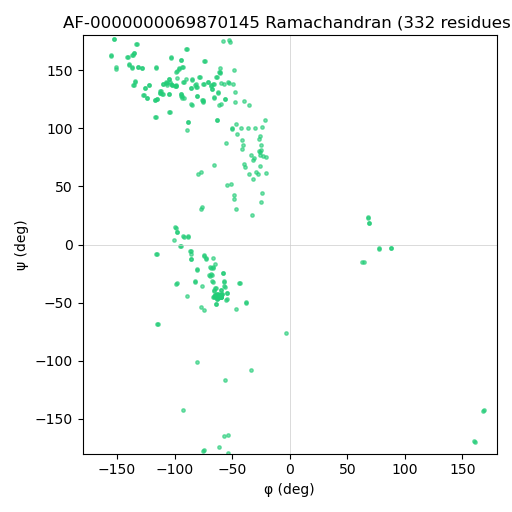10 PRO A N 1
ATOM 836 C CA . PRO A 1 110 ? -3.434 0.825 -6.371 1 92.62 110 PRO A CA 1
ATOM 837 C C . PRO A 1 110 ? -3.49 1.374 -7.797 1 92.62 110 PRO A C 1
ATOM 839 O O . PRO A 1 110 ? -3.479 2.592 -7.992 1 92.62 110 PRO A O 1
ATOM 842 N N . ASN A 1 111 ? -3.584 0.415 -8.742 1 88.5 111 ASN A N 1
ATOM 843 C CA . ASN A 1 111 ? -3.734 0.831 -10.133 1 88.5 111 ASN A CA 1
ATOM 844 C C . ASN A 1 111 ? -5.066 1.534 -10.367 1 88.5 111 ASN A C 1
ATOM 846 O O . ASN A 1 111 ? -6.066 1.215 -9.719 1 88.5 111 ASN A O 1
ATOM 850 N N . PHE A 1 112 ? -5.02 2.656 -11.164 1 75.19 112 PHE A N 1
ATOM 851 C CA . PHE A 1 112 ? -6.266 3.354 -11.469 1 75.19 112 PHE A CA 1
ATOM 852 C C . PHE A 1 112 ? -6.434 3.531 -12.969 1 75.19 112 PHE A C 1
ATOM 854 O O . PHE A 1 112 ? -5.453 3.533 -13.719 1 75.19 112 PHE A O 1
ATOM 861 N N . THR A 1 113 ? -7.586 3.145 -13.539 1 62.53 113 THR A N 1
ATOM 862 C CA . THR A 1 113 ? -7.906 3.426 -14.938 1 62.53 113 THR A CA 1
ATOM 863 C C . THR A 1 113 ? -8.594 4.781 -15.07 1 62.53 113 THR A C 1
ATOM 865 O O . THR A 1 113 ? -9.539 5.078 -14.336 1 62.53 113 THR A O 1
ATOM 868 N N . LYS A 1 114 ? -7.812 5.777 -15.586 1 54.78 114 LYS A N 1
ATOM 869 C CA . LYS A 1 114 ? -8.383 7.105 -15.805 1 54.78 114 LYS A CA 1
ATOM 870 C C . LYS A 1 114 ? -9.508 7.059 -16.844 1 54.78 114 LYS A C 1
ATOM 872 O O . LYS A 1 114 ? -9.375 6.41 -17.875 1 54.78 114 LYS A O 1
ATOM 877 N N . ASN A 1 115 ? -10.711 7.188 -16.5 1 51.66 115 ASN A N 1
ATOM 878 C CA . ASN A 1 115 ? -11.734 7.41 -17.516 1 51.66 115 ASN A CA 1
ATOM 879 C C . ASN A 1 115 ? -11.383 8.586 -18.406 1 51.66 115 ASN A C 1
ATOM 881 O O . ASN A 1 115 ? -10.672 9.508 -18 1 51.66 115 ASN A O 1
ATOM 885 N N . PRO A 1 116 ? -11.617 8.492 -19.688 1 49 116 PRO A N 1
ATOM 886 C CA . PRO A 1 116 ? -11.398 9.578 -20.656 1 49 116 PRO A CA 1
ATOM 887 C C . PRO A 1 116 ? -11.773 10.945 -20.094 1 49 116 PRO A C 1
ATOM 889 O O . PRO A 1 116 ? -11.234 11.969 -20.531 1 49 116 PRO A O 1
ATOM 892 N N . ASP A 1 117 ? -12.953 11.148 -19.5 1 42.56 117 ASP A N 1
ATOM 893 C CA . ASP A 1 117 ? -13.508 12.445 -19.141 1 42.56 117 ASP A CA 1
ATOM 894 C C . ASP A 1 117 ? -12.844 12.992 -17.875 1 42.56 117 ASP A C 1
ATOM 896 O O . ASP A 1 117 ? -13.266 14.023 -17.344 1 42.56 117 ASP A O 1
ATOM 900 N N . ARG A 1 118 ? -11.711 12.773 -17.547 1 46.5 118 ARG A N 1
ATOM 901 C CA . ARG A 1 118 ? -10.797 13.312 -16.547 1 46.5 118 ARG A CA 1
ATOM 902 C C . ARG A 1 118 ? -11.297 13.047 -15.141 1 46.5 118 ARG A C 1
ATOM 904 O O . ARG A 1 118 ? -10.812 13.641 -14.172 1 46.5 118 ARG A O 1
ATOM 911 N N . THR A 1 119 ? -12.695 12.625 -14.945 1 48.31 119 THR A N 1
ATOM 912 C CA . THR A 1 119 ? -13.227 12.32 -13.617 1 48.31 119 THR A CA 1
ATOM 913 C C . THR A 1 119 ? -12.469 11.164 -12.984 1 48.31 119 THR A C 1
ATOM 915 O O . THR A 1 119 ? -11.812 10.383 -13.68 1 48.31 119 THR A O 1
ATOM 918 N N . THR A 1 120 ? -12.336 11.023 -11.672 1 50.41 120 THR A N 1
ATOM 919 C CA . THR A 1 120 ? -11.5 10.133 -10.867 1 50.41 120 THR A CA 1
ATOM 920 C C . THR A 1 120 ? -11.594 8.695 -11.375 1 50.41 120 THR A C 1
ATOM 922 O O . THR A 1 120 ? -12.688 8.195 -11.617 1 50.41 120 THR A O 1
ATOM 925 N N . ALA A 1 121 ? -10.477 7.902 -11.812 1 49.47 121 ALA A N 1
ATOM 926 C CA . ALA A 1 121 ? -9.852 6.648 -12.234 1 49.47 121 ALA A CA 1
ATOM 927 C C . ALA A 1 121 ? -10.336 5.48 -11.367 1 49.47 121 ALA A C 1
ATOM 929 O O . ALA A 1 121 ? -10.492 5.625 -10.156 1 49.47 121 ALA A O 1
ATOM 930 N N . THR A 1 122 ? -11.281 4.734 -11.93 1 54.75 122 THR A N 1
ATOM 931 C CA . THR A 1 122 ? -11.68 3.471 -11.328 1 54.75 122 THR A CA 1
ATOM 932 C C . THR A 1 122 ? -10.461 2.609 -11.016 1 54.75 122 THR A C 1
ATOM 934 O O . THR A 1 122 ? -9.664 2.303 -11.906 1 54.75 122 THR A O 1
ATOM 937 N N . ARG A 1 123 ? -10.023 2.629 -9.711 1 63.62 123 ARG A N 1
ATOM 938 C CA . ARG A 1 123 ? -8.961 1.751 -9.242 1 63.62 123 ARG A CA 1
ATOM 939 C C . ARG A 1 123 ? -9.336 0.284 -9.43 1 63.62 123 ARG A C 1
ATOM 941 O O . ARG A 1 123 ? -10.461 -0.116 -9.133 1 63.62 123 ARG A O 1
ATOM 948 N N . SER A 1 124 ? -8.562 -0.455 -10.164 1 73.75 124 SER A N 1
ATOM 949 C CA . SER A 1 124 ? -8.789 -1.836 -10.578 1 73.75 124 SER A CA 1
ATOM 950 C C . SER A 1 124 ? -9.305 -2.684 -9.422 1 73.75 124 SER A C 1
ATOM 952 O O . SER A 1 124 ? -10.211 -3.496 -9.594 1 73.75 124 SER A O 1
ATOM 954 N N . LEU A 1 125 ? -8.852 -2.371 -8.172 1 86.25 125 LEU A N 1
ATOM 955 C CA . LEU A 1 125 ? -9.172 -3.256 -7.062 1 86.25 125 LEU A CA 1
ATOM 956 C C . LEU A 1 125 ? -10.531 -2.904 -6.461 1 86.25 125 LEU A C 1
ATOM 958 O O . LEU A 1 125 ? -11.125 -3.715 -5.75 1 86.25 125 LEU A O 1
ATOM 962 N N . VAL A 1 126 ? -11.023 -1.743 -6.855 1 86.12 126 VAL A N 1
ATOM 963 C CA . VAL A 1 126 ? -12.242 -1.304 -6.184 1 86.12 126 VAL A CA 1
ATOM 964 C C . VAL A 1 126 ? -13.391 -1.238 -7.188 1 86.12 126 VAL A C 1
ATOM 966 O O . VAL A 1 126 ? -14.547 -1.038 -6.809 1 86.12 126 VAL A O 1
ATOM 969 N N . THR A 1 127 ? -13.078 -1.397 -8.414 1 82.44 127 THR A N 1
ATOM 970 C CA . THR A 1 127 ? -14.109 -1.318 -9.445 1 82.44 127 THR A CA 1
ATOM 971 C C . THR A 1 127 ? -15.227 -2.316 -9.172 1 82.44 127 THR A C 1
ATOM 973 O O . THR A 1 127 ? -14.969 -3.496 -8.922 1 82.44 127 THR A O 1
ATOM 976 N N . GLY A 1 128 ? -16.438 -1.818 -9.109 1 82.44 128 GLY A N 1
ATOM 977 C CA . GLY A 1 128 ? -17.594 -2.682 -8.914 1 82.44 128 GLY A CA 1
ATOM 978 C C . GLY A 1 128 ? -17.906 -2.939 -7.453 1 82.44 128 GLY A C 1
ATOM 979 O O . GLY A 1 128 ? -18.875 -3.625 -7.133 1 82.44 128 GLY A O 1
ATOM 980 N N . ALA A 1 129 ? -17.141 -2.461 -6.613 1 88.19 129 ALA A N 1
ATOM 981 C CA . ALA A 1 129 ? -17.375 -2.684 -5.188 1 88.19 129 ALA A CA 1
ATOM 982 C C . ALA A 1 129 ? -18.641 -1.954 -4.715 1 88.19 129 ALA A C 1
ATOM 984 O O . ALA A 1 129 ? -18.891 -0.816 -5.121 1 88.19 129 ALA A O 1
ATOM 985 N N . LYS A 1 130 ? -19.391 -2.646 -3.934 1 89.38 130 LYS A N 1
ATOM 986 C CA . LYS A 1 130 ? -20.562 -2.057 -3.27 1 89.38 130 LYS A CA 1
ATOM 987 C C . LYS A 1 130 ? -20.281 -1.808 -1.79 1 89.38 130 LYS A C 1
ATOM 989 O O . LYS A 1 130 ? -19.578 -2.594 -1.146 1 89.38 130 LYS A O 1
ATOM 994 N N . CYS A 1 131 ? -20.812 -0.71 -1.326 1 91.94 131 CYS A N 1
ATOM 995 C CA . CYS A 1 131 ? -20.641 -0.392 0.087 1 91.94 131 CYS A CA 1
ATOM 996 C C . CYS A 1 131 ? -21.969 -0.474 0.83 1 91.94 131 CYS A C 1
ATOM 998 O O . CYS A 1 131 ? -22.969 0.116 0.401 1 91.94 131 CYS A O 1
ATOM 1000 N N . VAL A 1 132 ? -21.891 -1.193 1.938 1 90.81 132 VAL A N 1
ATOM 1001 C CA . VAL A 1 132 ? -23.094 -1.352 2.746 1 90.81 132 VAL A CA 1
ATOM 1002 C C . VAL A 1 132 ? -22.812 -0.918 4.184 1 90.81 132 VAL A C 1
ATOM 1004 O O . VAL A 1 132 ? -21.781 -1.281 4.758 1 90.81 132 VAL A O 1
ATOM 1007 N N . ARG A 1 133 ? -23.703 -0.158 4.738 1 90.69 133 ARG A N 1
ATOM 1008 C CA . ARG A 1 133 ? -23.547 0.299 6.117 1 90.69 133 ARG A CA 1
ATOM 1009 C C . ARG A 1 133 ? -23.859 -0.819 7.105 1 90.69 133 ARG A C 1
ATOM 1011 O O . ARG A 1 133 ? -24.906 -1.459 7.004 1 90.69 133 ARG A O 1
ATOM 1018 N N . PHE A 1 134 ? -22.906 -1.13 8.016 1 84.06 134 PHE A N 1
ATOM 1019 C CA . PHE A 1 134 ? -23.031 -2.244 8.953 1 84.06 134 PHE A CA 1
ATOM 1020 C C . PHE A 1 134 ? -24.016 -1.906 10.07 1 84.06 134 PHE A C 1
ATOM 1022 O O . PHE A 1 134 ? -24.781 -2.766 10.516 1 84.06 134 PHE A O 1
ATOM 1029 N N . ASP A 1 135 ? -23.812 -0.806 10.828 1 70.88 135 ASP A N 1
ATOM 1030 C CA . ASP A 1 135 ? -24.594 -0.481 12.016 1 70.88 135 ASP A CA 1
ATOM 1031 C C . ASP A 1 135 ? -26.062 -0.206 11.648 1 70.88 135 ASP A C 1
ATOM 1033 O O . ASP A 1 135 ? -26.906 -0.053 12.531 1 70.88 135 ASP A O 1
ATOM 1037 N N . ARG A 1 136 ? -26.328 0.013 10.492 1 58.38 136 ARG A N 1
ATOM 1038 C CA . ARG A 1 136 ? -27.75 0.176 10.211 1 58.38 136 ARG A CA 1
ATOM 1039 C C . ARG A 1 136 ? -28.453 -1.172 10.188 1 58.38 136 ARG A C 1
ATOM 1041 O O . ARG A 1 136 ? -28.078 -2.066 9.43 1 58.38 136 ARG A O 1
ATOM 1048 N N . THR A 1 137 ? -28.422 -1.871 11.383 1 45.75 137 THR A N 1
ATOM 1049 C CA . THR A 1 137 ? -29.469 -2.865 11.539 1 45.75 137 THR A CA 1
ATOM 1050 C C . THR A 1 137 ? -30.688 -2.508 10.688 1 45.75 137 THR A C 1
ATOM 1052 O O . THR A 1 137 ? -31.531 -1.707 11.102 1 45.75 137 THR A O 1
ATOM 1055 N N . ASP A 1 138 ? -30.594 -2.055 9.703 1 39.09 138 ASP A N 1
ATOM 1056 C CA . ASP A 1 138 ? -31.812 -2.297 8.945 1 39.09 138 ASP A CA 1
ATOM 1057 C C . ASP A 1 138 ? -32.188 -3.779 8.953 1 39.09 138 ASP A C 1
ATOM 1059 O O . ASP A 1 138 ? -31.5 -4.598 8.336 1 39.09 138 ASP A O 1
ATOM 1063 N N . THR A 1 139 ? -32.281 -4.492 10.18 1 34.41 139 THR A N 1
ATOM 1064 C CA . THR A 1 139 ? -33.344 -5.508 10.188 1 34.41 139 THR A CA 1
ATOM 1065 C C . THR A 1 139 ? -34.375 -5.195 9.141 1 34.41 139 THR A C 1
ATOM 1067 O O . THR A 1 139 ? -34.906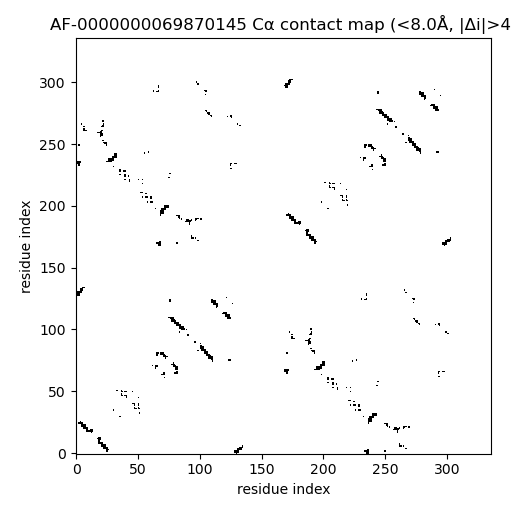 -4.07 9.07 1 34.41 139 THR A O 1
ATOM 1070 N N . PRO A 1 140 ? -34.406 -5.945 8.078 1 32.47 140 PRO A N 1
ATOM 1071 C CA . PRO A 1 140 ? -35.625 -5.688 7.324 1 32.47 140 PRO A CA 1
ATOM 1072 C C . PRO A 1 140 ? -36.781 -5.184 8.203 1 32.47 140 PRO A C 1
ATOM 1074 O O . PRO A 1 140 ? -36.938 -5.656 9.336 1 32.47 140 PRO A O 1
ATOM 1077 N N . ALA A 1 141 ? -36.906 -3.869 8.359 1 28.31 141 ALA A N 1
ATOM 1078 C CA . ALA A 1 141 ? -38.219 -3.514 8.891 1 28.31 141 ALA A CA 1
ATOM 1079 C C . ALA A 1 141 ? -39.25 -4.633 8.656 1 28.31 141 ALA A C 1
ATOM 1081 O O . ALA A 1 141 ? -39.438 -5.078 7.523 1 28.31 141 ALA A O 1
ATOM 1082 N N . SER A 1 142 ? -39.062 -5.676 9.508 1 26.53 142 SER A N 1
ATOM 1083 C CA . SER A 1 142 ? -40.312 -6.406 9.555 1 26.53 142 SER A CA 1
ATOM 1084 C C . SER A 1 142 ? -41.5 -5.5 9.203 1 26.53 142 SER A C 1
ATOM 1086 O O . SER A 1 142 ? -41.656 -4.445 9.82 1 26.53 142 SER A O 1
ATOM 1088 N N . GLY A 1 143 ? -41.625 -5.367 7.902 1 24.27 143 GLY A N 1
ATOM 1089 C CA . GLY A 1 143 ? -42.938 -4.922 7.5 1 24.27 143 GLY A CA 1
ATOM 1090 C C . GLY A 1 143 ? -44 -5.184 8.555 1 24.27 143 GLY A C 1
ATOM 1091 O O . GLY A 1 143 ? -44.281 -6.336 8.875 1 24.27 143 GLY A O 1
ATOM 1092 N N . SER A 1 144 ? -43.75 -4.508 9.75 1 26.59 144 SER A N 1
ATOM 1093 C CA . SER A 1 144 ? -45 -4.477 10.5 1 26.59 144 SER A CA 1
ATOM 1094 C C . SER A 1 144 ? -46.188 -4.57 9.578 1 26.59 144 SER A C 1
ATOM 1096 O O . SER A 1 144 ? -46.375 -3.73 8.688 1 26.59 144 SER A O 1
ATOM 1098 N N . GLY A 1 145 ? -46.406 -5.828 9.195 1 23.25 145 GLY A N 1
ATOM 1099 C CA . GLY A 1 145 ? -47.719 -6.191 8.75 1 23.25 145 GLY A CA 1
ATOM 1100 C C . GLY A 1 145 ? -48.812 -5.375 9.406 1 23.25 145 GLY A C 1
ATOM 1101 O O . GLY A 1 145 ? -49.031 -5.461 10.625 1 23.25 145 GLY A O 1
ATOM 1102 N N . ASN A 1 146 ? -48.75 -4.07 9.141 1 23.8 146 ASN A N 1
ATOM 1103 C CA . ASN A 1 146 ? -50.031 -3.414 9.383 1 23.8 146 ASN A CA 1
ATOM 1104 C C . ASN A 1 146 ? -51.219 -4.379 9.203 1 23.8 146 ASN A C 1
ATOM 1106 O O . ASN A 1 146 ? -51.5 -4.789 8.078 1 23.8 146 ASN A O 1
ATOM 1110 N N . THR A 1 147 ? -51.094 -5.391 10.086 1 23.02 147 THR A N 1
ATOM 1111 C CA . THR A 1 147 ? -52.375 -6.09 10.234 1 23.02 147 THR A CA 1
ATOM 1112 C C . THR A 1 147 ? -53.531 -5.105 10.227 1 23.02 147 THR A C 1
ATOM 1114 O O . THR A 1 147 ? -53.656 -4.273 11.125 1 23.02 147 THR A O 1
ATOM 1117 N N . ASN A 1 148 ? -53.656 -4.531 9.047 1 23.27 148 ASN A N 1
ATOM 1118 C CA . ASN A 1 148 ? -54.969 -3.914 8.789 1 23.27 148 ASN A CA 1
ATOM 1119 C C . ASN A 1 148 ? -56.094 -4.652 9.5 1 23.27 148 ASN A C 1
ATOM 1121 O O . ASN A 1 148 ? -56.312 -5.84 9.258 1 23.27 148 ASN A O 1
ATOM 1125 N N . LYS A 1 149 ? -56.125 -4.418 10.859 1 22.34 149 LYS A N 1
ATOM 1126 C CA . LYS A 1 149 ? -57.375 -4.824 11.508 1 22.34 149 LYS A CA 1
ATOM 1127 C C . LYS A 1 149 ? -58.531 -4.699 10.547 1 22.34 149 LYS A C 1
ATOM 1129 O O . LYS A 1 149 ? -58.75 -3.648 9.938 1 22.34 149 LYS A O 1
ATOM 1134 N N . PRO A 1 150 ? -58.938 -5.852 9.969 1 22.27 150 PRO A N 1
ATOM 1135 C CA . PRO A 1 150 ? -60.125 -5.734 9.148 1 22.27 150 PRO A CA 1
ATOM 1136 C C . PRO A 1 150 ? -61.188 -4.836 9.789 1 22.27 150 PRO A C 1
ATOM 1138 O O . PRO A 1 150 ? -61.5 -4.98 10.977 1 22.27 150 PRO A O 1
ATOM 1141 N N . GLY A 1 151 ? -61.062 -3.537 9.633 1 18.73 151 GLY A N 1
ATOM 1142 C CA . GLY A 1 151 ? -62.219 -2.725 10.008 1 18.73 151 GLY A CA 1
ATOM 1143 C C . GLY A 1 151 ? -63.531 -3.406 9.742 1 18.73 151 GLY A C 1
ATOM 1144 O O . GLY A 1 151 ? -63.844 -3.748 8.602 1 18.73 151 GLY A O 1
ATOM 1145 N N . GLY A 1 152 ? -63.906 -4.387 10.648 1 20.72 152 GLY A N 1
ATOM 1146 C CA . GLY A 1 152 ? -65.25 -4.883 10.625 1 20.72 152 GLY A CA 1
ATOM 1147 C C . GLY A 1 152 ? -66.312 -3.795 10.383 1 20.72 152 GLY A C 1
ATOM 1148 O O . GLY A 1 152 ? -66.438 -2.9 11.211 1 20.72 152 GLY A O 1
ATOM 1149 N N . GLY A 1 153 ? -66.375 -3.211 9.18 1 17.28 153 GLY A N 1
ATOM 1150 C CA . GLY A 1 153 ? -67.5 -2.373 8.742 1 17.28 153 GLY A CA 1
ATOM 1151 C C . GLY A 1 153 ? -68.812 -2.902 9.164 1 17.28 153 GLY A C 1
ATOM 1152 O O . GLY A 1 153 ? -69.062 -4.113 9.188 1 17.28 153 GLY A O 1
ATOM 1153 N N . ASP A 1 154 ? -69.625 -2.162 9.875 1 20.47 154 ASP A N 1
ATOM 1154 C CA . ASP A 1 154 ? -71.062 -2.055 10.242 1 20.47 154 ASP A CA 1
ATOM 1155 C C . ASP A 1 154 ? -71.938 -2.162 9 1 20.47 154 ASP A C 1
ATOM 1157 O O . ASP A 1 154 ? -71.938 -1.271 8.156 1 20.47 154 ASP A O 1
ATOM 1161 N N . GLY A 1 155 ? -71.75 -3.031 8.008 1 18.12 155 GLY A N 1
ATOM 1162 C CA . GLY A 1 155 ? -72.938 -2.838 7.164 1 18.12 155 GLY A CA 1
ATOM 1163 C C . GLY A 1 155 ? -74.25 -2.805 7.945 1 18.12 155 GLY A C 1
ATOM 1164 O O . GLY A 1 155 ? -74.5 -3.654 8.805 1 18.12 155 GLY A O 1
ATOM 1165 N N . GLY A 1 156 ? -74.875 -1.671 8.188 1 18.98 156 GLY A N 1
ATOM 1166 C CA . GLY A 1 156 ? -76.188 -1.159 8.539 1 18.98 156 GLY A CA 1
ATOM 1167 C C . GLY A 1 156 ? -77.312 -1.968 7.941 1 18.98 156 GLY A C 1
ATOM 1168 O O . GLY A 1 156 ? -77.688 -3.029 8.461 1 18.98 156 GLY A O 1
ATOM 1169 N N . GLU A 1 157 ? -77.938 -1.319 6.93 1 19.97 157 GLU A N 1
ATOM 1170 C CA . GLU A 1 157 ? -79.375 -0.867 6.93 1 19.97 157 GLU A CA 1
ATOM 1171 C C . GLU A 1 157 ? -80.312 -2.01 6.594 1 19.97 157 GLU A C 1
ATOM 1173 O O . GLU A 1 157 ? -81.25 -2.289 7.348 1 19.97 157 GLU A O 1
ATOM 1178 N N . GLY A 1 158 ? -80.75 -1.975 5.254 1 19.81 158 GLY A N 1
ATOM 1179 C CA . GLY A 1 158 ? -82.125 -1.742 4.801 1 19.81 158 GLY A CA 1
ATOM 1180 C C . GLY A 1 158 ? -82.938 -3.016 4.68 1 19.81 158 GLY A C 1
ATOM 1181 O O . GLY A 1 158 ? -82.438 -4.004 4.105 1 19.81 158 GLY A O 1
ATOM 1182 N N . GLY A 1 159 ? -83.688 -3.256 5.668 1 20.78 159 GLY A N 1
ATOM 1183 C CA . GLY A 1 159 ? -84.875 -4.105 5.879 1 20.78 159 GLY A CA 1
ATOM 1184 C C . GLY A 1 159 ? -85.938 -3.938 4.812 1 20.78 159 GLY A C 1
ATOM 1185 O O . GLY A 1 159 ? -87.062 -3.605 5.121 1 20.78 159 GLY A O 1
ATOM 1186 N N . GLY A 1 160 ? -85.625 -3.791 3.551 1 18.59 160 GLY A N 1
ATOM 1187 C CA . GLY A 1 160 ? -86.812 -3.641 2.801 1 18.59 160 GLY A CA 1
ATOM 1188 C C . GLY A 1 160 ? -87.812 -4.766 3.051 1 18.59 160 GLY A C 1
ATOM 1189 O O . GLY A 1 160 ? -87.5 -5.797 3.623 1 18.59 160 GLY A O 1
ATOM 1190 N N . GLU A 1 161 ? -89.125 -4.762 2.328 1 20.47 161 GLU A N 1
ATOM 1191 C CA . GLU A 1 161 ? -90.562 -4.992 2.277 1 20.47 161 GLU A CA 1
ATOM 1192 C C . GLU A 1 161 ? -90.875 -6.426 1.857 1 20.47 161 GLU A C 1
ATOM 1194 O O . GLU A 1 161 ? -91.938 -6.98 2.242 1 20.47 161 GLU A O 1
ATOM 1199 N N . GLU A 1 162 ? -90.375 -7.152 0.927 1 20.95 162 GLU A N 1
ATOM 1200 C CA . GLU A 1 162 ? -91.438 -7.777 0.194 1 20.95 162 GLU A CA 1
ATOM 1201 C C . GLU A 1 162 ? -92.25 -8.68 1.104 1 20.95 162 GLU A C 1
ATOM 1203 O O . GLU A 1 162 ? -91.812 -9.141 2.141 1 20.95 162 GLU A O 1
ATOM 1208 N N . ALA A 1 163 ? -93.375 -9.523 0.312 1 25.36 163 ALA A N 1
ATOM 1209 C CA . ALA A 1 163 ? -94.75 -10 0.072 1 25.36 163 ALA A CA 1
ATOM 1210 C C . ALA A 1 163 ? -95 -11.289 0.836 1 25.36 163 ALA A C 1
ATOM 1212 O O . ALA A 1 163 ? -94.125 -12.148 0.958 1 25.36 163 ALA A O 1
ATOM 1213 N N . PRO A 1 164 ? -96.312 -11.352 1.363 1 25.28 164 PRO A N 1
ATOM 1214 C CA . PRO A 1 164 ? -97.312 -12.148 2.07 1 25.28 164 PRO A CA 1
ATOM 1215 C C . PRO A 1 164 ? -97.75 -13.344 1.256 1 25.28 164 PRO A C 1
ATOM 1217 O O . PRO A 1 164 ? -98.438 -13.172 0.233 1 25.28 164 PRO A O 1
ATOM 1220 N N . ASP A 1 165 ? -97.125 -14.484 0.861 1 24.5 165 ASP A N 1
ATOM 1221 C CA . ASP A 1 165 ? -97.75 -15.75 0.519 1 24.5 165 ASP A CA 1
ATOM 1222 C C . ASP A 1 165 ? -98.75 -16.172 1.594 1 24.5 165 ASP A C 1
ATOM 1224 O O . ASP A 1 165 ? -98.562 -15.914 2.781 1 24.5 165 ASP A O 1
ATOM 1228 N N . PRO A 1 166 ? -100.188 -16.812 1.208 1 29.23 166 PRO A N 1
ATOM 1229 C CA . PRO A 1 166 ? -101.312 -17.516 1.77 1 29.23 166 PRO A CA 1
ATOM 1230 C C . PRO A 1 166 ? -100.938 -18.688 2.65 1 29.23 166 PRO A C 1
ATOM 1232 O O . PRO A 1 166 ? -101.625 -18.953 3.662 1 29.23 166 PRO A O 1
ATOM 1235 N N . THR A 1 167 ? -100.062 -19.719 2.039 1 26.42 167 THR A N 1
ATOM 1236 C CA . THR A 1 167 ? -100.562 -21.109 2.051 1 26.42 167 THR A CA 1
ATOM 1237 C C . THR A 1 167 ? -100.938 -21.531 3.469 1 26.42 167 THR A C 1
ATOM 1239 O O . THR A 1 167 ? -100.5 -20.922 4.441 1 26.42 167 THR A O 1
ATOM 1242 N N . VAL A 1 168 ? -101.062 -23.078 3.523 1 25.64 168 VAL A N 1
ATOM 1243 C CA . VAL A 1 168 ? -101.562 -24.062 4.496 1 25.64 168 VAL A CA 1
ATOM 1244 C C . VAL A 1 168 ? -100.75 -23.953 5.781 1 25.64 168 VAL A C 1
ATOM 1246 O O . VAL A 1 168 ? -99.562 -23.562 5.746 1 25.64 168 VAL A O 1
ATOM 1249 N N . MET B 1 1 ? 23.109 -2.062 -2.803 1 80.56 1 MET B N 1
ATOM 1250 C CA . MET B 1 1 ? 22.047 -1.181 -3.281 1 80.56 1 MET B CA 1
ATOM 1251 C C . MET B 1 1 ? 21.438 -0.385 -2.129 1 80.56 1 MET B C 1
ATOM 1253 O O . MET B 1 1 ? 21.547 -0.784 -0.969 1 80.56 1 MET B O 1
ATOM 1257 N N . ALA B 1 2 ? 21.156 0.914 -2.324 1 90.06 2 ALA B N 1
ATOM 1258 C CA . ALA B 1 2 ? 20.672 1.792 -1.265 1 90.06 2 ALA B CA 1
ATOM 1259 C C . ALA B 1 2 ? 19.406 2.535 -1.706 1 90.06 2 ALA B C 1
ATOM 1261 O O . ALA B 1 2 ? 19.141 2.646 -2.902 1 90.06 2 ALA B O 1
ATOM 1262 N N . VAL B 1 3 ? 18.656 2.826 -0.742 1 92.94 3 VAL B N 1
ATOM 1263 C CA . VAL B 1 3 ? 17.547 3.74 -0.976 1 92.94 3 VAL B CA 1
ATOM 1264 C C . VAL B 1 3 ? 18.062 5.168 -1.103 1 92.94 3 VAL B C 1
ATOM 1266 O O . VAL B 1 3 ? 18.75 5.668 -0.209 1 92.94 3 VAL B O 1
ATOM 1269 N N . LEU B 1 4 ? 17.766 5.793 -2.197 1 93.62 4 LEU B N 1
ATOM 1270 C CA . LEU B 1 4 ? 18.219 7.152 -2.453 1 93.62 4 LEU B CA 1
ATOM 1271 C C . LEU B 1 4 ? 17.172 8.172 -2.002 1 93.62 4 LEU B C 1
ATOM 1273 O O . LEU B 1 4 ? 15.977 7.957 -2.188 1 93.62 4 LEU B O 1
ATOM 1277 N N . TYR B 1 5 ? 17.75 9.242 -1.408 1 93.5 5 TYR B N 1
ATOM 1278 C CA . TYR B 1 5 ? 16.797 10.266 -0.99 1 93.5 5 TYR B CA 1
ATOM 1279 C C . TYR B 1 5 ? 17.359 11.664 -1.235 1 93.5 5 TYR B C 1
ATOM 1281 O O . TYR B 1 5 ? 18.562 11.828 -1.482 1 93.5 5 TYR B O 1
ATOM 1289 N N . LYS B 1 6 ? 16.453 12.648 -1.26 1 92.69 6 LYS B N 1
ATOM 1290 C CA . LYS B 1 6 ? 16.797 14.055 -1.412 1 92.69 6 LYS B CA 1
ATOM 1291 C C . LYS B 1 6 ? 16.016 14.922 -0.427 1 92.69 6 LYS B C 1
ATOM 1293 O O . LYS B 1 6 ? 15.133 14.43 0.283 1 92.69 6 LYS B O 1
ATOM 1298 N N . SER B 1 7 ? 16.531 16.156 -0.317 1 91.31 7 SER B N 1
ATOM 1299 C CA . SER B 1 7 ? 15.82 17.094 0.537 1 91.31 7 SER B CA 1
ATOM 1300 C C . SER B 1 7 ? 14.641 17.734 -0.203 1 91.31 7 SER B C 1
ATOM 1302 O O . SER B 1 7 ? 14.734 18.016 -1.398 1 91.31 7 SER B O 1
ATOM 1304 N N . PHE B 1 8 ? 13.578 17.828 0.462 1 89.88 8 PHE B N 1
ATOM 1305 C CA . PHE B 1 8 ? 12.391 18.469 -0.066 1 89.88 8 PHE B CA 1
ATOM 1306 C C . PHE B 1 8 ? 11.781 19.422 0.967 1 89.88 8 PHE B C 1
ATOM 1308 O O . PHE B 1 8 ? 11.789 19.125 2.164 1 89.88 8 PHE B O 1
ATOM 1315 N N . GLN B 1 9 ? 11.328 20.547 0.426 1 89.62 9 GLN B N 1
ATOM 1316 C CA . GLN B 1 9 ? 10.719 21.516 1.33 1 89.62 9 GLN B CA 1
ATOM 1317 C C . GLN B 1 9 ? 9.211 21.328 1.409 1 89.62 9 GLN B C 1
ATOM 1319 O O . GLN B 1 9 ? 8.523 21.312 0.383 1 89.62 9 GLN B O 1
ATOM 1324 N N . SER B 1 10 ? 8.742 21.188 2.582 1 88.94 10 SER B N 1
ATOM 1325 C CA . SER B 1 10 ? 7.305 21.031 2.781 1 88.94 10 SER B CA 1
ATOM 1326 C C . SER B 1 10 ? 6.559 22.297 2.338 1 88.94 10 SER B C 1
ATOM 1328 O O . SER B 1 10 ? 7.035 23.406 2.537 1 88.94 10 SER B O 1
ATOM 1330 N N . VAL B 1 11 ? 5.371 22.141 1.766 1 84.19 11 VAL B N 1
ATOM 1331 C CA . VAL B 1 11 ? 4.543 23.266 1.341 1 84.19 11 VAL B CA 1
ATOM 1332 C C . VAL B 1 11 ? 3.799 23.828 2.543 1 84.19 11 VAL B C 1
ATOM 1334 O O . VAL B 1 11 ? 3.328 24.969 2.5 1 84.19 11 VAL B O 1
ATOM 1337 N N . LEU B 1 12 ? 3.699 22.953 3.539 1 82.06 12 LEU B N 1
ATOM 1338 C CA . LEU B 1 12 ? 3 23.375 4.746 1 82.06 12 LEU B CA 1
ATOM 1339 C C . LEU B 1 12 ? 3.947 24.109 5.695 1 82.06 12 LEU B C 1
ATOM 1341 O O . LEU B 1 12 ? 5.105 23.703 5.848 1 82.06 12 LEU B O 1
ATOM 1345 N N . GLU B 1 13 ? 3.479 25.172 6.195 1 82.44 13 GLU B N 1
ATOM 1346 C CA . GLU B 1 13 ? 4.258 25.938 7.16 1 82.44 13 GLU B CA 1
ATOM 1347 C C . GLU B 1 13 ? 4.078 25.406 8.57 1 82.44 13 GLU B C 1
ATOM 1349 O O . GLU B 1 13 ? 3.004 24.922 8.93 1 82.44 13 GLU B O 1
ATOM 1354 N N . ASP B 1 14 ? 5.133 25.422 9.297 1 79.94 14 ASP B N 1
ATOM 1355 C CA . ASP B 1 14 ? 5.039 25.016 10.695 1 79.94 14 ASP B CA 1
ATOM 1356 C C . ASP B 1 14 ? 4.375 26.109 11.539 1 79.94 14 ASP B C 1
ATOM 1358 O O . ASP B 1 14 ? 3.869 27.094 10.992 1 79.94 14 ASP B O 1
ATOM 1362 N N . LYS B 1 15 ? 4.273 25.906 12.797 1 79.94 15 LYS B N 1
ATOM 1363 C CA . LYS B 1 15 ? 3.643 26.844 13.719 1 79.94 15 LYS B CA 1
ATOM 1364 C C . LYS B 1 15 ? 4.32 28.219 13.664 1 79.94 15 LYS B C 1
ATOM 1366 O O . LYS B 1 15 ? 3.688 29.234 13.938 1 79.94 15 LYS B O 1
ATOM 1371 N N . ASN B 1 16 ? 5.562 28.234 13.258 1 83.69 16 ASN B N 1
ATOM 1372 C CA . ASN B 1 16 ? 6.34 29.469 13.172 1 83.69 16 ASN B CA 1
ATOM 1373 C C . ASN B 1 16 ? 6.359 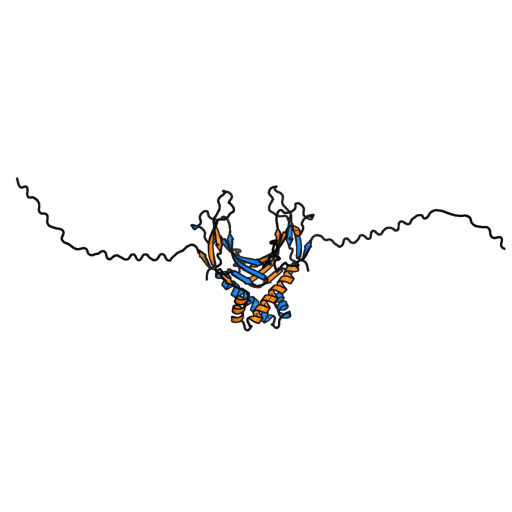30.016 11.742 1 83.69 16 ASN B C 1
ATOM 1375 O O . ASN B 1 16 ? 7.219 30.828 11.398 1 83.69 16 ASN B O 1
ATOM 1379 N N . HIS B 1 17 ? 5.523 29.469 10.867 1 85.56 17 HIS B N 1
ATOM 1380 C CA . HIS B 1 17 ? 5.344 29.922 9.492 1 85.56 17 HIS B CA 1
ATOM 1381 C C . HIS B 1 17 ? 6.582 29.625 8.648 1 85.56 17 HIS B C 1
ATOM 1383 O O . HIS B 1 17 ? 6.945 30.422 7.773 1 85.56 17 HIS B O 1
ATOM 1389 N N . LYS B 1 18 ? 7.293 28.797 9.148 1 86.38 18 LYS B N 1
ATOM 1390 C CA . LYS B 1 18 ? 8.453 28.375 8.375 1 86.38 18 LYS B CA 1
ATOM 1391 C C . LYS B 1 18 ? 8.18 27.062 7.652 1 86.38 18 LYS B C 1
ATOM 1393 O O . LYS B 1 18 ? 7.555 26.156 8.211 1 86.38 18 LYS B O 1
ATOM 1398 N N . LYS B 1 19 ? 8.633 27.078 6.398 1 89.31 19 LYS B N 1
ATOM 1399 C CA . LYS B 1 19 ? 8.57 25.844 5.633 1 89.31 19 LYS B CA 1
ATOM 1400 C C . LYS B 1 19 ? 9.789 24.969 5.895 1 89.31 19 LYS B C 1
ATOM 1402 O O . LYS B 1 19 ? 10.922 25.359 5.59 1 89.31 19 LYS B O 1
ATOM 1407 N N . MET B 1 20 ? 9.5 23.781 6.395 1 91.5 20 MET B N 1
ATOM 1408 C CA . MET B 1 20 ? 10.586 22.906 6.84 1 91.5 20 MET B CA 1
ATOM 1409 C C . MET B 1 20 ? 10.992 21.938 5.734 1 91.5 20 MET B C 1
ATOM 1411 O O . MET B 1 20 ? 10.234 21.719 4.785 1 91.5 20 MET B O 1
ATOM 1415 N N . PHE B 1 21 ? 12.227 21.438 5.902 1 91.44 21 PHE B N 1
ATOM 1416 C CA . PHE B 1 21 ? 12.773 20.5 4.926 1 91.44 21 PHE B CA 1
ATOM 1417 C C . PHE B 1 21 ? 12.695 19.078 5.453 1 91.44 21 PHE B C 1
ATOM 1419 O O . PHE B 1 21 ? 12.945 18.828 6.633 1 91.44 21 PHE B O 1
ATOM 1426 N N . HIS B 1 22 ? 12.289 18.156 4.574 1 93 22 HIS B N 1
ATOM 1427 C CA . HIS B 1 22 ? 12.148 16.734 4.871 1 93 22 HIS B CA 1
ATOM 1428 C C . HIS B 1 22 ? 12.82 15.875 3.805 1 93 22 HIS B C 1
ATOM 1430 O O . HIS B 1 22 ? 13.016 16.328 2.674 1 93 22 HIS B O 1
ATOM 1436 N N . PRO B 1 23 ? 13.234 14.711 4.207 1 92.19 23 PRO B N 1
ATOM 1437 C CA . PRO B 1 23 ? 13.766 13.805 3.186 1 92.19 23 PRO B CA 1
ATOM 1438 C C . PRO B 1 23 ? 12.664 13.109 2.381 1 92.19 23 PRO B C 1
ATOM 1440 O O . PRO B 1 23 ? 11.609 12.781 2.928 1 92.19 23 PRO B O 1
ATOM 1443 N N . ARG B 1 24 ? 12.93 12.922 1.153 1 93.38 24 ARG B N 1
ATOM 1444 C CA . ARG B 1 24 ? 12.031 12.211 0.25 1 93.38 24 ARG B CA 1
ATOM 1445 C C . ARG B 1 24 ? 12.789 11.227 -0.629 1 93.38 24 ARG B C 1
ATOM 1447 O O . ARG B 1 24 ? 13.859 11.555 -1.146 1 93.38 24 ARG B O 1
ATOM 1454 N N . VAL B 1 25 ? 12.172 10.109 -0.732 1 93.75 25 VAL B N 1
ATOM 1455 C CA . VAL B 1 25 ? 12.812 9.078 -1.542 1 93.75 25 VAL B CA 1
ATOM 1456 C C . VAL B 1 25 ? 12.742 9.461 -3.018 1 93.75 25 VAL B C 1
ATOM 1458 O O . VAL B 1 25 ? 11.719 9.953 -3.49 1 93.75 25 VAL B O 1
ATOM 1461 N N . ILE B 1 26 ? 13.812 9.203 -3.688 1 91.69 26 ILE B N 1
ATOM 1462 C CA . ILE B 1 26 ? 13.844 9.32 -5.141 1 91.69 26 ILE B CA 1
ATOM 1463 C C . ILE B 1 26 ? 13.867 7.93 -5.773 1 91.69 26 ILE B C 1
ATOM 1465 O O . ILE B 1 26 ? 14.57 7.035 -5.297 1 91.69 26 ILE B O 1
ATOM 1469 N N . TYR B 1 27 ? 13.078 7.824 -6.859 1 89.19 27 TYR B N 1
ATOM 1470 C CA . TYR B 1 27 ? 13.055 6.539 -7.555 1 89.19 27 TYR B CA 1
ATOM 1471 C C . TYR B 1 27 ? 13.875 6.602 -8.836 1 89.19 27 TYR B C 1
ATOM 1473 O O . TYR B 1 27 ? 13.867 7.613 -9.539 1 89.19 27 TYR B O 1
ATOM 1481 N N . THR B 1 28 ? 14.617 5.52 -9.094 1 87 28 THR B N 1
ATOM 1482 C CA . THR B 1 28 ? 15.539 5.473 -10.227 1 87 28 THR B CA 1
ATOM 1483 C C . THR B 1 28 ? 14.906 4.738 -11.406 1 87 28 THR B C 1
ATOM 1485 O O . THR B 1 28 ? 15.188 5.051 -12.562 1 87 28 THR B O 1
ATOM 1488 N N . ALA B 1 29 ? 14.109 3.754 -11.102 1 93.5 29 ALA B N 1
ATOM 1489 C CA . ALA B 1 29 ? 13.484 2.947 -12.148 1 93.5 29 ALA B CA 1
ATOM 1490 C C . ALA B 1 29 ? 12.188 2.312 -11.641 1 93.5 29 ALA B C 1
ATOM 1492 O O . ALA B 1 29 ? 11.883 2.379 -10.453 1 93.5 29 ALA B O 1
ATOM 1493 N N . ASN B 1 30 ? 11.406 1.896 -12.539 1 96.31 30 ASN B N 1
ATOM 1494 C CA . ASN B 1 30 ? 10.203 1.121 -12.25 1 96.31 30 ASN B CA 1
ATOM 1495 C C . ASN B 1 30 ? 10.281 -0.278 -12.859 1 96.31 30 ASN B C 1
ATOM 1497 O O . ASN B 1 30 ? 10.539 -0.429 -14.055 1 96.31 30 ASN B O 1
ATOM 1501 N N . ILE B 1 31 ? 10.117 -1.256 -12.047 1 97.44 31 ILE B N 1
ATOM 1502 C CA . ILE B 1 31 ? 10.18 -2.65 -12.469 1 97.44 31 ILE B CA 1
ATOM 1503 C C . ILE B 1 31 ? 8.773 -3.16 -12.781 1 97.44 31 ILE B C 1
ATOM 1505 O O . ILE B 1 31 ? 7.863 -3.021 -11.969 1 97.44 31 ILE B O 1
ATOM 1509 N N . SER B 1 32 ? 8.641 -3.771 -13.961 1 97.5 32 SER B N 1
ATOM 1510 C CA . SER B 1 32 ? 7.332 -4.227 -14.422 1 97.5 32 SER B CA 1
ATOM 1511 C C . SER B 1 32 ? 7.043 -5.648 -13.961 1 97.5 32 SER B C 1
ATOM 1513 O O . SER B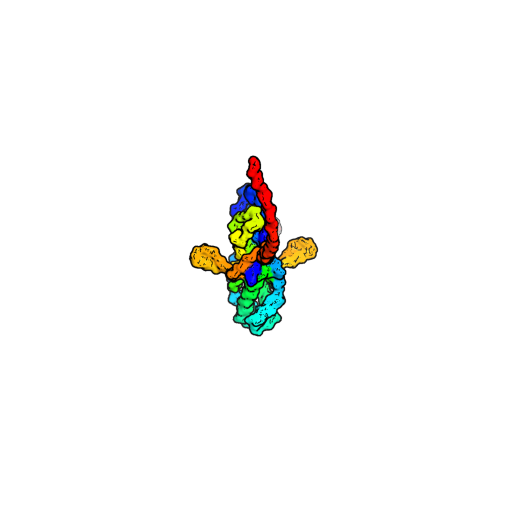 1 32 ? 7.953 -6.363 -13.531 1 97.5 32 SER B O 1
ATOM 1515 N N . THR B 1 33 ? 5.773 -5.961 -14.156 1 97.12 33 THR B N 1
ATOM 1516 C CA . THR B 1 33 ? 5.328 -7.305 -13.82 1 97.12 33 THR B CA 1
ATOM 1517 C C . THR B 1 33 ? 6.094 -8.352 -14.633 1 97.12 33 THR B C 1
ATOM 1519 O O . THR B 1 33 ? 6.473 -9.398 -14.102 1 97.12 33 THR B O 1
ATOM 1522 N N . SER B 1 34 ? 6.27 -8.094 -15.875 1 97.19 34 SER B N 1
ATOM 1523 C CA . SER B 1 34 ? 6.973 -9.031 -16.75 1 97.19 34 SER B CA 1
ATOM 1524 C C . SER B 1 34 ? 8.398 -9.273 -16.266 1 97.19 34 SER B C 1
ATOM 1526 O O . SER B 1 34 ? 8.875 -10.406 -16.266 1 97.19 34 SER B O 1
ATOM 1528 N N . GLN B 1 35 ? 9.07 -8.18 -15.914 1 97.38 35 GLN B N 1
ATOM 1529 C CA . GLN B 1 35 ? 10.438 -8.305 -15.414 1 97.38 35 GLN B CA 1
ATOM 1530 C C . GLN B 1 35 ? 10.469 -9.078 -14.102 1 97.38 35 GLN B C 1
ATOM 1532 O O . GLN B 1 35 ? 11.336 -9.938 -13.898 1 97.38 35 GLN B O 1
ATOM 1537 N N . ILE B 1 36 ? 9.562 -8.773 -13.219 1 97.38 36 ILE B N 1
ATOM 1538 C CA . ILE B 1 36 ? 9.469 -9.461 -11.938 1 97.38 36 ILE B CA 1
ATOM 1539 C C . ILE B 1 36 ? 9.219 -10.953 -12.172 1 97.38 36 ILE B C 1
ATOM 1541 O O . ILE B 1 36 ? 9.836 -11.797 -11.523 1 97.38 36 ILE B O 1
ATOM 1545 N N . ALA B 1 37 ? 8.328 -11.234 -13.102 1 97.56 37 ALA B N 1
ATOM 1546 C CA . ALA B 1 37 ? 7.992 -12.625 -13.406 1 97.56 37 ALA B CA 1
ATOM 1547 C C . ALA B 1 37 ? 9.219 -13.391 -13.891 1 97.56 37 ALA B C 1
ATOM 1549 O O . ALA B 1 37 ? 9.438 -14.539 -13.492 1 97.56 37 ALA B O 1
ATOM 1550 N N . LYS B 1 38 ? 9.969 -12.797 -14.719 1 97.5 38 LYS B N 1
ATOM 1551 C CA . LYS B 1 38 ? 11.188 -13.422 -15.227 1 97.5 38 LYS B CA 1
ATOM 1552 C C . LYS B 1 38 ? 12.172 -13.695 -14.094 1 97.5 38 LYS B C 1
ATOM 1554 O O . LYS B 1 38 ? 12.789 -14.766 -14.039 1 97.5 38 LYS B O 1
ATOM 1559 N N . GLU B 1 39 ? 12.344 -12.773 -13.25 1 97.44 39 GLU B N 1
ATOM 1560 C CA . GLU B 1 39 ? 13.273 -12.922 -12.141 1 97.44 39 GLU B CA 1
ATOM 1561 C C . GLU B 1 39 ? 12.812 -14.023 -11.18 1 97.44 39 GLU B C 1
ATOM 1563 O O . GLU B 1 39 ? 13.625 -14.812 -10.703 1 97.44 39 GLU B O 1
ATOM 1568 N N . ILE B 1 40 ? 11.547 -14.016 -10.891 1 97.12 40 ILE B N 1
ATOM 1569 C CA . ILE B 1 40 ? 11.016 -15.047 -10.016 1 97.12 40 ILE B CA 1
ATOM 1570 C C . ILE B 1 40 ? 11.211 -16.422 -10.648 1 97.12 40 ILE B C 1
ATOM 1572 O O . ILE B 1 40 ? 11.562 -17.391 -9.969 1 97.12 40 ILE B O 1
ATOM 1576 N N . ALA B 1 41 ? 10.938 -16.531 -11.938 1 96.12 41 ALA B N 1
ATOM 1577 C CA . ALA B 1 41 ? 11.094 -17.797 -12.664 1 96.12 41 ALA B CA 1
ATOM 1578 C C . ALA B 1 41 ? 12.523 -18.312 -12.547 1 96.12 41 ALA B C 1
ATOM 1580 O O . ALA B 1 41 ? 12.742 -19.531 -12.5 1 96.12 41 ALA B O 1
ATOM 1581 N N . ALA B 1 42 ? 13.461 -17.422 -12.461 1 94.25 42 ALA B N 1
ATOM 1582 C CA . ALA B 1 42 ? 14.867 -17.797 -12.344 1 94.25 42 ALA B CA 1
ATOM 1583 C C . ALA B 1 42 ? 15.141 -18.469 -11 1 94.25 42 ALA B C 1
ATOM 1585 O O . ALA B 1 42 ? 16.078 -19.266 -10.875 1 94.25 42 ALA B O 1
ATOM 1586 N N . TYR B 1 43 ? 14.344 -18.156 -9.992 1 90.56 43 TYR B N 1
ATOM 1587 C CA . TYR B 1 43 ? 14.5 -18.703 -8.656 1 90.56 43 TYR B CA 1
ATOM 1588 C C . TYR B 1 43 ? 13.609 -19.922 -8.469 1 90.56 43 TYR B C 1
ATOM 1590 O O . TYR B 1 43 ? 13.562 -20.5 -7.379 1 90.56 43 TYR B O 1
ATOM 1598 N N . SER B 1 44 ? 12.867 -20.281 -9.43 1 88.75 44 SER B N 1
ATOM 1599 C CA . SER B 1 44 ? 11.875 -21.344 -9.273 1 88.75 44 SER B CA 1
ATOM 1600 C C . SER B 1 44 ? 11.938 -22.328 -10.43 1 88.75 44 SER B C 1
ATOM 1602 O O . SER B 1 44 ? 12.719 -22.156 -11.367 1 88.75 44 SER B O 1
ATOM 1604 N N . SER B 1 45 ? 11.172 -23.453 -10.32 1 90.31 45 SER B N 1
ATOM 1605 C CA . SER B 1 45 ? 11.062 -24.453 -11.383 1 90.31 45 SER B CA 1
ATOM 1606 C C . SER B 1 45 ? 9.938 -24.094 -12.352 1 90.31 45 SER B C 1
ATOM 1608 O O . SER B 1 45 ? 9.688 -24.828 -13.312 1 90.31 45 SER B O 1
ATOM 1610 N N . LEU B 1 46 ? 9.391 -22.953 -12.148 1 93.56 46 LEU B N 1
ATOM 1611 C CA . LEU B 1 46 ? 8.258 -22.547 -12.969 1 93.56 46 LEU B CA 1
ATOM 1612 C C . LEU B 1 46 ? 8.711 -21.672 -14.133 1 93.56 46 LEU B C 1
ATOM 1614 O O . LEU B 1 46 ? 9.75 -21.016 -14.055 1 93.56 46 LEU B O 1
ATOM 1618 N N . SER B 1 47 ? 7.965 -21.719 -15.227 1 94 47 SER B N 1
ATOM 1619 C CA . SER B 1 47 ? 8.219 -20.828 -16.359 1 94 47 SER B CA 1
ATOM 1620 C C . SER B 1 47 ? 7.766 -19.406 -16.047 1 94 47 SER B C 1
ATOM 1622 O O . SER B 1 47 ? 6.926 -19.188 -15.172 1 94 47 SER B O 1
ATOM 1624 N N . PRO B 1 48 ? 8.336 -18.422 -16.781 1 95.38 48 PRO B N 1
ATOM 1625 C CA . PRO B 1 48 ? 7.867 -17.047 -16.625 1 95.38 48 PRO B CA 1
ATOM 1626 C C . PRO B 1 48 ? 6.367 -16.906 -16.875 1 95.38 48 PRO B C 1
ATOM 1628 O O . PRO B 1 48 ? 5.699 -16.094 -16.234 1 95.38 48 PRO B O 1
ATOM 1631 N N . GLY B 1 49 ? 5.898 -17.656 -17.797 1 94.75 49 GLY B N 1
ATOM 1632 C CA . GLY B 1 49 ? 4.469 -17.656 -18.078 1 94.75 49 GLY B CA 1
ATOM 1633 C C . GLY B 1 49 ? 3.633 -18.141 -16.906 1 94.75 49 GLY B C 1
ATOM 1634 O O . GLY B 1 49 ? 2.582 -17.562 -16.609 1 94.75 49 GLY B O 1
ATOM 1635 N N . ASP B 1 50 ? 4.066 -19.219 -16.266 1 94.56 50 ASP B N 1
ATOM 1636 C CA . ASP B 1 50 ? 3.365 -19.75 -15.102 1 94.56 50 ASP B CA 1
ATOM 1637 C C . ASP B 1 50 ? 3.367 -18.734 -13.953 1 94.56 50 ASP B C 1
ATOM 1639 O O . ASP B 1 50 ? 2.363 -18.578 -13.258 1 94.56 50 ASP B O 1
ATOM 1643 N N . VAL B 1 51 ? 4.52 -18.078 -13.727 1 96.5 51 VAL B N 1
ATOM 1644 C CA . VAL B 1 51 ? 4.641 -17.078 -12.664 1 96.5 51 VAL B CA 1
ATOM 1645 C C . VAL B 1 51 ? 3.689 -15.922 -12.938 1 96.5 51 VAL B C 1
ATOM 1647 O O . VAL B 1 51 ? 2.959 -15.484 -12.047 1 96.5 51 VAL B O 1
ATOM 1650 N N . LYS B 1 52 ? 3.672 -15.461 -14.164 1 95.81 52 LYS B N 1
ATOM 1651 C CA . LYS B 1 52 ? 2.777 -14.367 -14.516 1 95.81 52 LYS B CA 1
ATOM 1652 C C . LYS B 1 52 ? 1.318 -14.742 -14.273 1 95.81 52 LYS B C 1
ATOM 1654 O O . LYS B 1 52 ? 0.54 -13.93 -13.766 1 95.81 52 LYS B O 1
ATOM 1659 N N . ASN B 1 53 ? 1.013 -15.891 -14.672 1 95.06 53 ASN B N 1
ATOM 1660 C CA . ASN B 1 53 ? -0.345 -16.375 -14.445 1 95.06 53 ASN B CA 1
ATOM 1661 C C . ASN B 1 53 ? -0.684 -16.406 -12.961 1 95.06 53 ASN B C 1
ATOM 1663 O O . ASN B 1 53 ? -1.799 -16.062 -12.562 1 95.06 53 ASN B O 1
ATOM 1667 N N . THR B 1 54 ? 0.222 -16.906 -12.156 1 96.5 54 THR B N 1
ATOM 1668 C CA . THR B 1 54 ? 0.032 -16.953 -10.711 1 96.5 54 THR B CA 1
ATOM 1669 C C . THR B 1 54 ? -0.19 -15.547 -10.148 1 96.5 54 THR B C 1
ATOM 1671 O O . THR B 1 54 ? -1.075 -15.336 -9.32 1 96.5 54 THR B O 1
ATOM 1674 N N . LEU B 1 55 ? 0.574 -14.539 -10.594 1 96.44 55 LEU B N 1
ATOM 1675 C CA . LEU B 1 55 ? 0.45 -13.164 -10.133 1 96.44 55 LEU B CA 1
ATOM 1676 C C . LEU B 1 55 ? -0.893 -12.57 -10.547 1 96.44 55 LEU B C 1
ATOM 1678 O O . LEU B 1 55 ? -1.526 -11.859 -9.766 1 96.44 55 LEU B O 1
ATOM 1682 N N . ASP B 1 56 ? -1.314 -12.883 -11.727 1 94.5 56 ASP B N 1
ATOM 1683 C CA . ASP B 1 56 ? -2.625 -12.43 -12.18 1 94.5 56 ASP B CA 1
ATOM 1684 C C . ASP B 1 56 ? -3.738 -13.008 -11.312 1 94.5 56 ASP B C 1
ATOM 1686 O O . ASP B 1 56 ? -4.688 -12.297 -10.961 1 94.5 56 ASP B O 1
ATOM 1690 N N . ASN B 1 57 ? -3.631 -14.266 -11.039 1 96.38 57 ASN B N 1
ATOM 1691 C CA . ASN B 1 57 ? -4.621 -14.906 -10.18 1 96.38 57 ASN B CA 1
ATOM 1692 C C . ASN B 1 57 ? -4.598 -14.336 -8.766 1 96.38 57 ASN B C 1
ATOM 1694 O O . ASN B 1 57 ? -5.637 -14.25 -8.109 1 96.38 57 ASN B O 1
ATOM 1698 N N . LEU B 1 58 ? -3.402 -14.023 -8.258 1 96.5 58 LEU B N 1
ATOM 1699 C CA . LEU B 1 58 ? -3.291 -13.375 -6.957 1 96.5 58 LEU B CA 1
ATOM 1700 C C . LEU B 1 58 ? -4.121 -12.094 -6.91 1 96.5 58 LEU B C 1
ATOM 1702 O O . LEU B 1 58 ? -4.879 -11.875 -5.965 1 96.5 58 LEU B O 1
ATOM 1706 N N . VAL B 1 59 ? -3.986 -11.266 -7.953 1 94.19 59 VAL B N 1
ATOM 1707 C CA . VAL B 1 59 ? -4.707 -10 -8.023 1 94.19 59 VAL B CA 1
ATOM 1708 C C . VAL B 1 59 ? -6.211 -10.258 -8.008 1 94.19 59 VAL B C 1
ATOM 1710 O O . VAL B 1 59 ? -6.953 -9.578 -7.289 1 94.19 59 VAL B O 1
ATOM 1713 N N . THR B 1 60 ? -6.613 -11.234 -8.758 1 93.75 60 THR B N 1
ATOM 1714 C CA . THR B 1 60 ? -8.031 -11.562 -8.859 1 93.75 60 THR B CA 1
ATOM 1715 C C . THR B 1 60 ? -8.578 -12.031 -7.516 1 93.75 60 THR B C 1
ATOM 1717 O O . THR B 1 60 ? -9.602 -11.523 -7.043 1 93.75 60 THR B O 1
ATOM 1720 N N . VAL B 1 61 ? -7.93 -12.961 -6.922 1 95.56 61 VAL B N 1
ATOM 1721 C CA . VAL B 1 61 ? -8.383 -13.547 -5.664 1 95.56 61 VAL B CA 1
ATOM 1722 C C . VAL B 1 61 ? -8.352 -12.492 -4.559 1 95.56 61 VAL B C 1
ATOM 1724 O O . VAL B 1 61 ? -9.297 -12.367 -3.779 1 95.56 61 VAL B O 1
ATOM 1727 N N . MET B 1 62 ? -7.324 -11.727 -4.441 1 95.62 62 MET B N 1
ATOM 1728 C CA . MET B 1 62 ? -7.23 -10.664 -3.445 1 95.62 62 MET B CA 1
ATOM 1729 C C . MET B 1 62 ? -8.344 -9.641 -3.631 1 95.62 62 MET B C 1
ATOM 1731 O O . MET B 1 62 ? -8.961 -9.203 -2.658 1 95.62 62 MET B O 1
ATOM 1735 N N . GLY B 1 63 ? -8.523 -9.266 -4.934 1 93.81 63 GLY B N 1
ATOM 1736 C CA . GLY B 1 63 ? -9.594 -8.328 -5.219 1 93.81 63 GLY B CA 1
ATOM 1737 C C . GLY B 1 63 ? -10.945 -8.781 -4.699 1 93.81 63 GLY B C 1
ATOM 1738 O O . GLY B 1 63 ? -11.703 -7.984 -4.141 1 93.81 63 GLY B O 1
ATOM 1739 N N . GLN B 1 64 ? -11.211 -10.016 -4.871 1 93.75 64 GLN B N 1
ATOM 1740 C CA . GLN B 1 64 ? -12.484 -10.586 -4.426 1 93.75 64 GLN B CA 1
ATOM 1741 C C . GLN B 1 64 ? -12.625 -10.484 -2.91 1 93.75 64 GLN B C 1
ATOM 1743 O O . GLN B 1 64 ? -13.68 -10.086 -2.404 1 93.75 64 GLN B O 1
ATOM 1748 N N . HIS B 1 65 ? -11.602 -10.859 -2.209 1 95.94 65 HIS B N 1
ATOM 1749 C CA . HIS B 1 65 ? -11.648 -10.828 -0.751 1 95.94 65 HIS B CA 1
ATOM 1750 C C . HIS B 1 65 ? -11.75 -9.398 -0.233 1 95.94 65 HIS B C 1
ATOM 1752 O O . HIS B 1 65 ? -12.523 -9.117 0.684 1 95.94 65 HIS B O 1
ATOM 1758 N N . LEU B 1 66 ? -10.969 -8.508 -0.772 1 95.25 66 LEU B N 1
ATOM 1759 C CA . LEU B 1 66 ? -10.984 -7.109 -0.35 1 95.25 66 LEU B CA 1
ATOM 1760 C C . LEU B 1 66 ? -12.359 -6.496 -0.564 1 95.25 66 LEU B C 1
ATOM 1762 O O . LEU B 1 66 ? -12.852 -5.75 0.286 1 95.25 66 LEU B O 1
ATOM 1766 N N . GLN B 1 67 ? -13.008 -6.852 -1.686 1 93.56 67 GLN B N 1
ATOM 1767 C CA . GLN B 1 67 ? -14.328 -6.309 -1.991 1 93.56 67 GLN B CA 1
ATOM 1768 C C . GLN B 1 67 ? -15.406 -6.945 -1.112 1 93.56 67 GLN B C 1
ATOM 1770 O O . GLN B 1 67 ? -16.562 -6.504 -1.115 1 93.56 67 GLN B O 1
ATOM 1775 N N . ALA B 1 68 ? -15.047 -7.957 -0.41 1 94.12 68 ALA B N 1
ATOM 1776 C CA . ALA B 1 68 ? -15.938 -8.594 0.555 1 94.12 68 ALA B CA 1
ATOM 1777 C C . ALA B 1 68 ? -15.641 -8.117 1.975 1 94.12 68 ALA B C 1
ATOM 1779 O O . ALA B 1 68 ? -15.984 -8.797 2.947 1 94.12 68 ALA B O 1
ATOM 1780 N N . SER B 1 69 ? -14.875 -7.02 2.068 1 94.56 69 SER B N 1
ATOM 1781 C CA . SER B 1 69 ? -14.539 -6.383 3.338 1 94.56 69 SER B CA 1
ATOM 1782 C C . SER B 1 69 ? -13.617 -7.27 4.168 1 94.56 69 SER B C 1
ATOM 1784 O O . SER B 1 69 ? -13.703 -7.285 5.398 1 94.56 69 SER B O 1
ATOM 1786 N N . GLU B 1 70 ? -12.898 -8.148 3.547 1 96.75 70 GLU B N 1
ATOM 1787 C CA . GLU B 1 70 ? -11.867 -8.938 4.207 1 96.75 70 GLU B CA 1
ATOM 1788 C C . GLU B 1 70 ? -10.477 -8.336 3.975 1 96.75 70 GLU B C 1
ATOM 1790 O O . GLU B 1 70 ? -10.234 -7.703 2.947 1 96.75 70 GLU B O 1
ATOM 1795 N N . SER B 1 71 ? -9.648 -8.523 4.953 1 97.44 71 SER B N 1
ATOM 1796 C CA . SER B 1 71 ? -8.242 -8.172 4.758 1 97.44 71 SER B CA 1
ATOM 1797 C C . SER B 1 71 ? -7.43 -9.367 4.285 1 97.44 71 SER B C 1
ATOM 1799 O O . SER B 1 71 ? -7.828 -10.516 4.492 1 97.44 71 SER B O 1
ATOM 1801 N N . VAL B 1 72 ? -6.375 -9.07 3.582 1 97.44 72 VAL B N 1
ATOM 1802 C CA . VAL B 1 72 ? -5.496 -10.117 3.07 1 97.44 72 VAL B CA 1
ATOM 1803 C C . VAL B 1 72 ? -4.07 -9.883 3.551 1 97.44 72 VAL B C 1
ATOM 1805 O O . VAL B 1 72 ? -3.512 -8.797 3.346 1 97.44 72 VAL B O 1
ATOM 1808 N N . SER B 1 73 ? -3.508 -10.898 4.176 1 96.5 73 SER B N 1
ATOM 1809 C CA . SER B 1 73 ? -2.133 -10.812 4.652 1 96.5 73 SER B CA 1
ATOM 1810 C C . SER B 1 73 ? -1.23 -11.805 3.922 1 96.5 73 SER B C 1
ATOM 1812 O O . SER B 1 73 ? -1.529 -12.992 3.863 1 96.5 73 SER B O 1
ATOM 1814 N N . LEU B 1 74 ? -0.206 -11.266 3.373 1 95.62 74 LEU B N 1
ATOM 1815 C CA . LEU B 1 74 ? 0.832 -12.094 2.766 1 95.62 74 LEU B CA 1
ATOM 1816 C C . LEU B 1 74 ? 2.07 -12.148 3.652 1 95.62 74 LEU B C 1
ATOM 1818 O O . LEU B 1 74 ? 2.613 -11.109 4.035 1 95.62 74 LEU B O 1
ATOM 1822 N N . ASP B 1 75 ? 2.504 -13.336 3.895 1 93.12 75 ASP B N 1
ATOM 1823 C CA . ASP B 1 75 ? 3.619 -13.531 4.812 1 93.12 75 ASP B CA 1
ATOM 1824 C C . ASP B 1 75 ? 4.887 -12.859 4.297 1 93.12 75 ASP B C 1
ATOM 1826 O O . ASP B 1 75 ? 5.27 -13.039 3.139 1 93.12 75 ASP B O 1
ATOM 1830 N N . GLY B 1 76 ? 5.488 -12.094 5.238 1 90.31 76 GLY B N 1
ATOM 1831 C CA . GLY B 1 76 ? 6.734 -11.422 4.914 1 90.31 76 GLY B CA 1
ATOM 1832 C C . GLY B 1 76 ? 6.539 -10.172 4.074 1 90.31 76 GLY B C 1
ATOM 1833 O O . GLY B 1 76 ? 7.504 -9.484 3.734 1 90.31 76 GLY B O 1
ATOM 1834 N N . PHE B 1 77 ? 5.438 -9.898 3.713 1 94.25 77 PHE B N 1
ATOM 1835 C CA . PHE B 1 77 ? 5.141 -8.789 2.811 1 94.25 77 PHE B CA 1
ATOM 1836 C C . PHE B 1 77 ? 4.316 -7.719 3.516 1 94.25 77 PHE B C 1
ATOM 1838 O O . PHE B 1 77 ? 4.848 -6.684 3.918 1 94.25 77 PHE B O 1
ATOM 1845 N N . GLY B 1 78 ? 3.031 -8.148 3.814 1 95.25 78 GLY B N 1
ATOM 1846 C CA . GLY B 1 78 ? 2.176 -7.168 4.465 1 95.25 78 GLY B CA 1
ATOM 1847 C C . GLY B 1 78 ? 0.699 -7.492 4.348 1 95.25 78 GLY B C 1
ATOM 1848 O O . GLY B 1 78 ? 0.331 -8.617 4 1 95.25 78 GLY B O 1
ATOM 1849 N N . THR B 1 79 ? -0.056 -6.5 4.746 1 95.88 79 THR B N 1
ATOM 1850 C CA . THR B 1 79 ? -1.504 -6.68 4.781 1 95.88 79 THR B CA 1
ATOM 1851 C C . THR B 1 79 ? -2.197 -5.641 3.904 1 95.88 79 THR B C 1
ATOM 1853 O O . THR B 1 79 ? -1.829 -4.465 3.916 1 95.88 79 THR B O 1
ATOM 1856 N N . PHE B 1 80 ? -3.166 -6.125 3.178 1 96.88 80 PHE B N 1
ATOM 1857 C CA . PHE B 1 80 ? -4.004 -5.277 2.342 1 96.88 80 PHE B CA 1
ATOM 1858 C C . PHE B 1 80 ? -5.414 -5.184 2.91 1 96.88 80 PHE B C 1
ATOM 1860 O O . PHE B 1 80 ? -5.996 -6.191 3.318 1 96.88 80 PHE B O 1
ATOM 1867 N N . ARG B 1 81 ? -5.906 -3.988 2.859 1 96.06 81 ARG B N 1
ATOM 1868 C CA . ARG B 1 81 ? -7.277 -3.809 3.328 1 96.06 81 ARG B CA 1
ATOM 1869 C C . ARG B 1 81 ? -7.957 -2.65 2.607 1 96.06 81 ARG B C 1
ATOM 1871 O O . ARG B 1 81 ? -7.289 -1.708 2.17 1 96.06 81 ARG B O 1
ATOM 1878 N N . MET B 1 82 ? -9.273 -2.764 2.518 1 94.62 82 MET B N 1
ATOM 1879 C CA . MET B 1 82 ? -10.055 -1.662 1.97 1 94.62 82 MET B CA 1
ATOM 1880 C C . MET B 1 82 ? -10.18 -0.527 2.98 1 94.62 82 MET B C 1
ATOM 1882 O O . MET B 1 82 ? -10.367 -0.77 4.176 1 94.62 82 MET B O 1
ATOM 1886 N N . VAL B 1 83 ? -10.047 0.62 2.463 1 92.94 83 VAL B N 1
ATOM 1887 C CA . VAL B 1 83 ? -10.203 1.777 3.338 1 92.94 83 VAL B CA 1
ATOM 1888 C C . VAL B 1 83 ? -11.031 2.85 2.631 1 92.94 83 VAL B C 1
ATOM 1890 O O . VAL B 1 83 ? -11.086 2.891 1.398 1 92.94 83 VAL B O 1
ATOM 1893 N N . MET B 1 84 ? -11.719 3.639 3.418 1 91.56 84 MET B N 1
ATOM 1894 C CA . MET B 1 84 ? -12.461 4.801 2.939 1 91.56 84 MET B CA 1
ATOM 1895 C C . MET B 1 84 ? -11.727 6.094 3.273 1 91.56 84 MET B C 1
ATOM 1897 O O . MET B 1 84 ? -11.531 6.418 4.445 1 91.56 84 MET B O 1
ATOM 1901 N N . LYS B 1 85 ? -11.328 6.684 2.197 1 88.44 85 LYS B N 1
ATOM 1902 C CA . LYS B 1 85 ? -10.641 7.961 2.371 1 88.44 85 LYS B CA 1
ATOM 1903 C C . LYS B 1 85 ? -11.625 9.125 2.244 1 88.44 85 LYS B C 1
ATOM 1905 O O . LYS B 1 85 ? -12.281 9.281 1.213 1 88.44 85 LYS B O 1
ATOM 1910 N N . SER B 1 86 ? -11.594 9.945 3.225 1 86.75 86 SER B N 1
ATOM 1911 C CA . SER B 1 86 ? -12.547 11.047 3.258 1 86.75 86 SER B CA 1
ATOM 1912 C C . SER B 1 86 ? -12.266 12.055 2.143 1 86.75 86 SER B C 1
ATOM 1914 O O . SER B 1 86 ? -11.117 12.391 1.878 1 86.75 86 SER B O 1
ATOM 1916 N N . ASN B 1 87 ? -13.273 12.562 1.348 1 83.12 87 ASN B N 1
ATOM 1917 C CA . ASN B 1 87 ? -13.164 13.539 0.264 1 83.12 87 ASN B CA 1
ATOM 1918 C C . ASN B 1 87 ? -13.383 14.961 0.765 1 83.12 87 ASN B C 1
ATOM 1920 O O . ASN B 1 87 ? -13.477 15.898 -0.032 1 83.12 87 ASN B O 1
ATOM 1924 N N . GLY B 1 88 ? -13.477 15.156 1.896 1 77.94 88 GLY B N 1
ATOM 1925 C CA . GLY B 1 88 ? -13.758 16.5 2.398 1 77.94 88 GLY B CA 1
ATOM 1926 C C . GLY B 1 88 ? -14.125 16.516 3.869 1 77.94 88 GLY B C 1
ATOM 1927 O O . GLY B 1 88 ? -13.547 15.781 4.672 1 77.94 88 GLY B O 1
ATOM 1928 N N . LYS B 1 89 ? -15.148 17.531 3.996 1 77.38 89 LYS B N 1
ATOM 1929 C CA . LYS B 1 89 ? -15.539 17.734 5.387 1 77.38 89 LYS B CA 1
ATOM 1930 C C . LYS B 1 89 ? -16.531 16.656 5.844 1 77.38 89 LYS B C 1
ATOM 1932 O O . LYS B 1 89 ? -17.359 16.188 5.059 1 77.38 89 LYS B O 1
ATOM 1937 N N . GLY B 1 90 ? -16.328 15.992 6.898 1 85.69 90 GLY B N 1
ATOM 1938 C CA . GLY B 1 90 ? -17.219 15.039 7.535 1 85.69 90 GLY B CA 1
ATOM 1939 C C . GLY B 1 90 ? -18.609 15.602 7.805 1 85.69 90 GLY B C 1
ATOM 1940 O O . GLY B 1 90 ? -18.922 16.719 7.371 1 85.69 90 GLY B O 1
ATOM 1941 N N . VAL B 1 91 ? -19.516 14.828 8.289 1 89.19 91 VAL B N 1
ATOM 1942 C CA . VAL B 1 91 ? -20.875 15.211 8.633 1 89.19 91 VAL B CA 1
ATOM 1943 C C . VAL B 1 91 ? -21 15.352 10.148 1 89.19 91 VAL B C 1
ATOM 1945 O O . VAL B 1 91 ? -20.172 14.844 10.898 1 89.19 91 VAL B O 1
ATOM 1948 N N . GLU B 1 92 ? -22.016 16.047 10.562 1 88 92 GLU B N 1
ATOM 1949 C CA . GLU B 1 92 ? -22.172 16.375 11.977 1 88 92 GLU B CA 1
ATOM 1950 C C . GLU B 1 92 ? -22.797 15.211 12.75 1 88 92 GLU B C 1
ATOM 1952 O O . GLU B 1 92 ? -22.531 15.031 13.938 1 88 92 GLU B O 1
ATOM 1957 N N . THR B 1 93 ? -23.641 14.477 12.07 1 89.5 93 THR B N 1
ATOM 1958 C CA . THR B 1 93 ? -24.328 13.414 12.789 1 89.5 93 THR B CA 1
ATOM 1959 C C . THR B 1 93 ? -23.953 12.047 12.234 1 89.5 93 THR B C 1
ATOM 1961 O O . THR B 1 93 ? -23.625 11.922 11.055 1 89.5 93 THR B O 1
ATOM 1964 N N . SER B 1 94 ? -24.016 11.023 13.086 1 89.81 94 SER B N 1
ATOM 1965 C CA . SER B 1 94 ? -23.656 9.656 12.727 1 89.81 94 SER B CA 1
ATOM 1966 C C . SER B 1 94 ? -24.625 9.086 11.703 1 89.81 94 SER B C 1
ATOM 1968 O O . SER B 1 94 ? -24.25 8.242 10.883 1 89.81 94 SER B O 1
ATOM 1970 N N . GLU B 1 95 ? -25.844 9.438 11.711 1 88.31 95 GLU B N 1
ATOM 1971 C CA . GLU B 1 95 ? -26.891 8.914 10.828 1 88.31 95 GLU B CA 1
ATOM 1972 C C . GLU B 1 95 ? -26.672 9.375 9.391 1 88.31 95 GLU B C 1
ATOM 1974 O O . GLU B 1 95 ? -27.094 8.703 8.445 1 88.31 95 GLU B O 1
ATOM 1979 N N . GLU B 1 96 ? -26.031 10.492 9.258 1 90 96 GLU B N 1
ATOM 1980 C CA . GLU B 1 96 ? -25.844 11.078 7.938 1 90 96 GLU B CA 1
ATOM 1981 C C . GLU B 1 96 ? -24.609 10.508 7.246 1 90 96 GLU B C 1
ATOM 1983 O O . GLU B 1 96 ? -24.375 10.773 6.066 1 90 96 GLU B O 1
ATOM 1988 N N . VAL B 1 97 ? -23.922 9.742 7.938 1 90.56 97 VAL B N 1
ATOM 1989 C CA . VAL B 1 97 ? -22.688 9.188 7.371 1 90.56 97 VAL B CA 1
ATOM 1990 C C . VAL B 1 97 ? -23.031 8.266 6.203 1 90.56 97 VAL B C 1
ATOM 1992 O O . VAL B 1 97 ? -23.922 7.418 6.309 1 90.56 97 VAL B O 1
ATOM 1995 N N . SER B 1 98 ? -22.453 8.5 5.082 1 88.62 98 SER B N 1
ATOM 1996 C CA . SER B 1 98 ? -22.656 7.68 3.895 1 88.62 98 SER B CA 1
ATOM 1997 C C . SER B 1 98 ? -21.328 7.398 3.186 1 88.62 98 SER B C 1
ATOM 1999 O O . SER B 1 98 ? -20.344 8.102 3.408 1 88.62 98 SER B O 1
ATOM 2001 N N . ALA B 1 99 ? -21.406 6.406 2.346 1 87.06 99 ALA B N 1
ATOM 2002 C CA . ALA B 1 99 ? -20.219 6.027 1.569 1 87.06 99 ALA B CA 1
ATOM 2003 C C . ALA B 1 99 ? -19.844 7.129 0.587 1 87.06 99 ALA B C 1
ATOM 2005 O O . ALA B 1 99 ? -18.688 7.188 0.126 1 87.06 99 ALA B O 1
ATOM 2006 N N . ALA B 1 100 ? -20.703 7.965 0.279 1 86.38 100 ALA B N 1
ATOM 2007 C CA . ALA B 1 100 ? -20.469 9.031 -0.693 1 86.38 100 ALA B CA 1
ATOM 2008 C C . ALA B 1 100 ? -19.469 10.055 -0.15 1 86.38 100 ALA B C 1
ATOM 2010 O O . ALA B 1 100 ? -18.906 10.836 -0.911 1 86.38 100 ALA B O 1
ATOM 2011 N N . GLN B 1 101 ? -19.297 10.086 1.18 1 88.81 101 GLN B N 1
ATOM 2012 C CA . GLN B 1 101 ? -18.391 11.031 1.823 1 88.81 101 GLN B CA 1
ATOM 2013 C C . GLN B 1 101 ? -16.938 10.648 1.567 1 88.81 101 GLN B C 1
ATOM 2015 O O . GLN B 1 101 ? -16.031 11.445 1.837 1 88.81 101 GLN B O 1
ATOM 2020 N N . ALA B 1 102 ? -16.781 9.414 1.042 1 90.31 102 ALA B N 1
ATOM 2021 C CA . ALA B 1 102 ? -15.406 8.906 0.989 1 90.31 102 ALA B CA 1
ATOM 2022 C C . ALA B 1 102 ? -15.148 8.164 -0.321 1 90.31 102 ALA B C 1
ATOM 2024 O O . ALA B 1 102 ? -16.094 7.793 -1.027 1 90.31 102 ALA B O 1
ATOM 2025 N N . SER B 1 103 ? -13.93 8.117 -0.674 1 89 103 SER B N 1
ATOM 2026 C CA . SER B 1 103 ? -13.5 7.277 -1.788 1 89 103 SER B CA 1
ATOM 2027 C C . SER B 1 103 ? -12.898 5.969 -1.292 1 89 103 SER B C 1
ATOM 2029 O O . SER B 1 103 ? -12.188 5.949 -0.286 1 89 103 SER B O 1
ATOM 2031 N N . LEU B 1 104 ? -13.305 4.922 -1.985 1 90.31 104 LEU B N 1
ATOM 2032 C CA . LEU B 1 104 ? -12.797 3.598 -1.636 1 90.31 104 LEU B CA 1
ATOM 2033 C C . LEU B 1 104 ? -11.414 3.369 -2.236 1 90.31 104 LEU B C 1
ATOM 2035 O O . LEU B 1 104 ? -11.172 3.715 -3.395 1 90.31 104 LEU B O 1
ATOM 2039 N N . THR B 1 105 ? -10.531 2.812 -1.418 1 91.69 105 THR B N 1
ATOM 2040 C CA . THR B 1 105 ? -9.195 2.451 -1.885 1 91.69 105 THR B CA 1
ATOM 2041 C C . THR B 1 105 ? -8.633 1.289 -1.072 1 91.69 105 THR B C 1
ATOM 2043 O O . THR B 1 105 ? -9.312 0.753 -0.193 1 91.69 105 THR B O 1
ATOM 2046 N N . VAL B 1 106 ? -7.43 0.874 -1.522 1 94.75 106 VAL B N 1
ATOM 2047 C CA . VAL B 1 106 ? -6.762 -0.212 -0.814 1 94.75 106 VAL B CA 1
ATOM 2048 C C . VAL B 1 106 ? -5.508 0.317 -0.125 1 94.75 106 VAL B C 1
ATOM 2050 O O . VAL B 1 106 ? -4.719 1.051 -0.729 1 94.75 106 VAL B O 1
ATOM 2053 N N . ARG B 1 107 ? -5.414 -0.057 1.127 1 95 107 ARG B N 1
ATOM 2054 C CA . ARG B 1 107 ? -4.227 0.294 1.899 1 95 107 ARG B CA 1
ATOM 2055 C C . ARG B 1 107 ? -3.346 -0.928 2.133 1 95 107 ARG B C 1
ATOM 2057 O O . ARG B 1 107 ? -3.85 -2.023 2.385 1 95 107 ARG B O 1
ATOM 2064 N N . PHE B 1 108 ? -2.146 -0.664 2.021 1 95.94 108 PHE B N 1
ATOM 2065 C CA . PHE B 1 108 ? -1.147 -1.688 2.305 1 95.94 108 PHE B CA 1
ATOM 2066 C C . PHE B 1 108 ? -0.377 -1.357 3.578 1 95.94 108 PHE B C 1
ATOM 2068 O O . PHE B 1 108 ? 0.16 -0.257 3.717 1 95.94 108 PHE B O 1
ATOM 2075 N N . LEU B 1 109 ? -0.328 -2.354 4.414 1 92.94 109 LEU B N 1
ATOM 2076 C CA . LEU B 1 109 ? 0.473 -2.252 5.629 1 92.94 109 LEU B CA 1
ATOM 2077 C C . LEU B 1 109 ? 1.6 -3.279 5.625 1 92.94 109 LEU B C 1
ATOM 2079 O O . LEU B 1 109 ? 1.354 -4.477 5.797 1 92.94 109 LEU B O 1
ATOM 2083 N N . PRO B 1 110 ? 2.832 -2.787 5.484 1 92.62 110 PRO B N 1
ATOM 2084 C CA . PRO B 1 110 ? 3.945 -3.738 5.504 1 92.62 110 PRO B CA 1
ATOM 2085 C C . PRO B 1 110 ? 4.039 -4.508 6.82 1 92.62 110 PRO B C 1
ATOM 2087 O O . PRO B 1 110 ? 3.717 -3.969 7.879 1 92.62 110 PRO B O 1
ATOM 2090 N N . ASN B 1 111 ? 4.52 -5.758 6.668 1 88.69 111 ASN B N 1
ATOM 2091 C CA . ASN B 1 111 ? 4.734 -6.551 7.875 1 88.69 111 ASN B CA 1
ATOM 2092 C C . ASN B 1 111 ? 5.844 -5.965 8.742 1 88.69 111 ASN B C 1
ATOM 2094 O O . ASN B 1 111 ? 6.793 -5.375 8.227 1 88.69 111 ASN B O 1
ATOM 2098 N N . PHE B 1 112 ? 5.613 -5.957 10.102 1 75.75 112 PHE B N 1
ATOM 2099 C CA . PHE B 1 112 ? 6.648 -5.457 10.992 1 75.75 112 PHE B CA 1
ATOM 2100 C C . PHE B 1 112 ? 6.957 -6.473 12.086 1 75.75 112 PHE B C 1
ATOM 2102 O O . PHE B 1 112 ? 6.113 -7.312 12.414 1 75.75 112 PHE B O 1
ATOM 2109 N N . THR B 1 113 ? 8.234 -6.82 12.297 1 62.81 113 THR B N 1
ATOM 2110 C CA . THR B 1 113 ? 8.641 -7.656 13.422 1 62.81 113 THR B CA 1
ATOM 2111 C C . THR B 1 113 ? 8.938 -6.805 14.648 1 62.81 113 THR B C 1
ATOM 2113 O O . THR B 1 113 ? 9.68 -5.82 14.562 1 62.81 113 THR B O 1
ATOM 2116 N N . LYS B 1 114 ? 8 -6.836 15.617 1 54.78 114 LYS B N 1
ATOM 2117 C CA . LYS B 1 114 ? 8.211 -6.098 16.859 1 54.78 114 LYS B CA 1
ATOM 2118 C C . LYS B 1 114 ? 9.414 -6.641 17.625 1 54.78 114 LYS B C 1
ATOM 2120 O O . LYS B 1 114 ? 9.578 -7.859 17.75 1 54.78 114 LYS B O 1
ATOM 2125 N N . ASN B 1 115 ? 10.508 -6.008 17.688 1 51.44 115 ASN B N 1
ATOM 2126 C CA . ASN B 1 115 ? 11.539 -6.41 18.641 1 51.44 115 ASN B CA 1
ATOM 2127 C C . ASN B 1 115 ? 10.984 -6.516 20.047 1 51.44 115 ASN B C 1
ATOM 2129 O O . ASN B 1 115 ? 10.023 -5.836 20.391 1 51.44 115 ASN B O 1
ATOM 2133 N N . PRO B 1 116 ? 11.367 -7.516 20.797 1 49.19 116 PRO B N 1
ATOM 2134 C CA . PRO B 1 116 ? 10.969 -7.699 22.203 1 49.19 116 PRO B CA 1
ATOM 2135 C C . PRO B 1 116 ? 10.906 -6.379 22.969 1 49.19 116 PRO B C 1
ATOM 2137 O O . PRO B 1 116 ? 10.172 -6.27 23.953 1 49.19 116 PRO B O 1
ATOM 2140 N N . ASP B 1 117 ? 11.914 -5.508 22.953 1 42.62 117 ASP B N 1
ATOM 2141 C CA . ASP B 1 117 ? 12.062 -4.34 23.812 1 42.62 117 ASP B CA 1
ATOM 2142 C C . ASP B 1 117 ? 11.141 -3.205 23.359 1 42.62 117 ASP B C 1
ATOM 2144 O O . ASP B 1 117 ? 11.211 -2.098 23.906 1 42.62 117 ASP B O 1
ATOM 2148 N N . ARG B 1 118 ? 10.094 -3.361 22.859 1 46.44 118 ARG B N 1
ATOM 2149 C CA . ARG B 1 118 ? 8.961 -2.492 22.531 1 46.44 118 ARG B CA 1
ATOM 2150 C C . ARG B 1 118 ? 9.367 -1.429 21.516 1 46.44 118 ARG B C 1
ATOM 2152 O O . ARG B 1 118 ? 8.648 -0.444 21.328 1 46.44 118 ARG B O 1
ATOM 2159 N N . THR B 1 119 ? 10.805 -1.167 21.25 1 48.25 119 THR B N 1
ATOM 2160 C CA . THR B 1 119 ? 11.25 -0.18 20.281 1 48.25 119 THR B CA 1
ATOM 2161 C C . THR B 1 119 ? 10.758 -0.545 18.875 1 48.25 119 THR B C 1
ATOM 2163 O O . THR B 1 119 ? 10.438 -1.705 18.609 1 48.25 119 THR B O 1
ATOM 2166 N N . THR B 1 120 ? 10.461 0.349 17.969 1 50.25 120 THR B N 1
ATOM 2167 C CA . THR B 1 120 ? 9.766 0.238 16.688 1 50.25 120 THR B CA 1
ATOM 2168 C C . THR B 1 120 ? 10.312 -0.935 15.883 1 50.25 120 THR B C 1
ATOM 2170 O O . THR B 1 120 ? 11.523 -1.147 15.82 1 50.25 120 THR B O 1
ATOM 2173 N N . ALA B 1 121 ? 9.461 -1.979 15.227 1 49.28 121 ALA B N 1
ATOM 2174 C CA . ALA B 1 121 ? 9.172 -3.137 14.391 1 49.28 121 ALA B CA 1
ATOM 2175 C C . ALA B 1 121 ? 9.891 -3.027 13.047 1 49.28 121 ALA B C 1
ATOM 2177 O O . ALA B 1 121 ? 9.891 -1.966 12.422 1 49.28 121 ALA B O 1
ATOM 2178 N N . THR B 1 122 ? 11.055 -3.66 13 1 54.38 122 THR B N 1
ATOM 2179 C CA . THR B 1 122 ? 11.711 -3.824 11.711 1 54.38 122 THR B CA 1
ATOM 2180 C C . THR B 1 122 ? 10.742 -4.398 10.68 1 54.38 122 THR B C 1
ATOM 2182 O O . THR B 1 122 ? 10.172 -5.473 10.891 1 54.38 122 THR B O 1
ATOM 2185 N N . ARG B 1 123 ? 10.188 -3.5 9.812 1 63.59 123 ARG B N 1
ATOM 2186 C CA . ARG B 1 123 ? 9.344 -3.918 8.695 1 63.59 123 ARG B CA 1
ATOM 2187 C C . ARG B 1 123 ? 10.125 -4.801 7.727 1 63.59 123 ARG B C 1
ATOM 2189 O O . ARG B 1 123 ? 11.273 -4.5 7.391 1 63.59 123 ARG B O 1
ATOM 2196 N N . SER B 1 124 ? 9.695 -6.004 7.52 1 73.62 124 SER B N 1
ATOM 2197 C CA . SER B 1 124 ? 10.336 -7.059 6.738 1 73.62 124 SER B CA 1
ATOM 2198 C C . SER B 1 124 ? 10.898 -6.508 5.43 1 73.62 124 SER B C 1
ATOM 2200 O O . SER B 1 124 ? 12.008 -6.867 5.027 1 73.62 124 SER B O 1
ATOM 2202 N N . LEU B 1 125 ? 10.219 -5.484 4.836 1 86.31 125 LEU B N 1
ATOM 2203 C CA . LEU B 1 125 ? 10.617 -5.047 3.504 1 86.31 125 LEU B CA 1
ATOM 2204 C C . LEU B 1 125 ? 11.742 -4.016 3.58 1 86.31 125 LEU B C 1
ATOM 2206 O O . LEU B 1 125 ? 12.43 -3.77 2.592 1 86.31 125 LEU B O 1
ATOM 2210 N N . VAL B 1 126 ? 11.953 -3.523 4.793 1 86.31 126 VAL B N 1
ATOM 2211 C CA . VAL B 1 126 ? 12.906 -2.42 4.879 1 86.31 126 VAL B CA 1
ATOM 2212 C C . VAL B 1 126 ? 14.117 -2.844 5.703 1 86.31 126 VAL B C 1
ATOM 2214 O O . VAL B 1 126 ? 15.109 -2.115 5.781 1 86.31 126 VAL B O 1
ATOM 2217 N N . THR B 1 127 ? 14.039 -3.973 6.301 1 82.62 127 THR B N 1
ATOM 2218 C CA . THR B 1 127 ? 15.141 -4.441 7.137 1 82.62 127 THR B CA 1
ATOM 2219 C C . THR B 1 127 ? 16.438 -4.488 6.34 1 82.62 127 THR B C 1
ATOM 2221 O O . THR B 1 127 ? 16.484 -5.039 5.238 1 82.62 127 THR B O 1
ATOM 2224 N N . GLY B 1 128 ? 17.453 -3.828 6.852 1 82.5 128 GLY B N 1
ATOM 2225 C CA . GLY B 1 128 ? 18.75 -3.852 6.215 1 82.5 128 GLY B CA 1
ATOM 2226 C C . GLY B 1 128 ? 18.922 -2.781 5.156 1 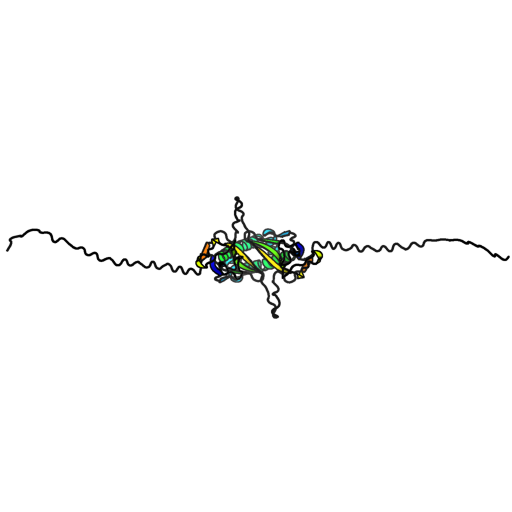82.5 128 GLY B C 1
ATOM 2227 O O . GLY B 1 128 ? 19.984 -2.658 4.551 1 82.5 128 GLY B O 1
ATOM 2228 N N . ALA B 1 129 ? 17.953 -2.062 4.91 1 88.44 129 ALA B N 1
ATOM 2229 C CA . ALA B 1 129 ? 18.031 -1.022 3.887 1 88.44 129 ALA B CA 1
ATOM 2230 C C . ALA B 1 129 ? 18.969 0.103 4.324 1 88.44 129 ALA B C 1
ATOM 2232 O O . ALA B 1 129 ? 18.953 0.51 5.488 1 88.44 129 ALA B O 1
ATOM 2233 N N . LYS B 1 130 ? 19.781 0.53 3.406 1 89.62 130 LYS B N 1
ATOM 2234 C CA . LYS B 1 130 ? 20.641 1.697 3.602 1 89.62 130 LYS B CA 1
ATOM 2235 C C . LYS B 1 130 ? 20.109 2.904 2.838 1 89.62 130 LYS B C 1
ATOM 2237 O O . LYS B 1 130 ? 19.578 2.762 1.736 1 89.62 130 LYS B O 1
ATOM 2242 N N . CYS B 1 131 ? 20.25 4.027 3.469 1 92.06 131 CYS B N 1
ATOM 2243 C CA . CYS B 1 131 ? 19.812 5.254 2.812 1 92.06 131 CYS B CA 1
ATOM 2244 C C . CYS B 1 131 ? 21 6.148 2.469 1 92.06 131 CYS B C 1
ATOM 2246 O O . CYS B 1 131 ? 21.844 6.426 3.326 1 92.06 131 CYS B O 1
ATOM 2248 N N . VAL B 1 132 ? 20.969 6.562 1.222 1 90.88 132 VAL B N 1
ATOM 2249 C CA . VAL B 1 132 ? 22.047 7.426 0.762 1 90.88 132 VAL B CA 1
ATOM 2250 C C . VAL B 1 132 ? 21.469 8.711 0.17 1 90.88 132 VAL B C 1
ATOM 2252 O O . VAL B 1 132 ? 20.516 8.664 -0.611 1 90.88 132 VAL B O 1
ATOM 2255 N N . ARG B 1 133 ? 22.031 9.82 0.522 1 90.81 133 ARG B N 1
ATOM 2256 C CA . ARG B 1 133 ? 21.578 11.102 0.002 1 90.81 133 ARG B CA 1
ATOM 2257 C C . ARG B 1 133 ? 22.047 11.312 -1.431 1 90.81 133 ARG B C 1
ATOM 2259 O O . ARG B 1 133 ? 23.234 11.141 -1.728 1 90.81 133 ARG B O 1
ATOM 2266 N N . PHE B 1 134 ? 21.125 11.578 -2.359 1 84.31 134 PHE B N 1
ATOM 2267 C CA . PHE B 1 134 ? 21.406 11.688 -3.783 1 84.31 134 PHE B CA 1
ATOM 2268 C C . PHE B 1 134 ? 22.062 13.031 -4.098 1 84.31 134 PHE B C 1
ATOM 2270 O O . PHE B 1 134 ? 22.938 13.117 -4.957 1 84.31 134 PHE B O 1
ATOM 2277 N N . ASP B 1 135 ? 21.484 14.156 -3.725 1 71.56 135 ASP B N 1
ATOM 2278 C CA . ASP B 1 135 ? 21.953 15.484 -4.113 1 71.56 135 ASP B CA 1
ATOM 2279 C C . ASP B 1 135 ? 23.312 15.781 -3.486 1 71.56 135 ASP B C 1
ATOM 2281 O O . ASP B 1 135 ? 23.922 16.812 -3.781 1 71.56 135 ASP B O 1
ATOM 2285 N N . ARG B 1 136 ? 23.734 15.039 -2.602 1 58.41 136 ARG B N 1
ATOM 2286 C CA . ARG B 1 136 ? 25.078 15.32 -2.125 1 58.41 136 ARG B CA 1
ATOM 2287 C C . ARG B 1 136 ? 26.125 14.766 -3.088 1 58.41 136 ARG B C 1
ATOM 2289 O O . ARG B 1 136 ? 26.141 13.562 -3.377 1 58.41 136 ARG B O 1
ATOM 2296 N N . THR B 1 137 ? 26.078 15.289 -4.355 1 45.53 137 THR B N 1
ATOM 2297 C CA . THR B 1 137 ? 27.312 15.156 -5.113 1 45.53 137 THR B CA 1
ATOM 2298 C C . THR B 1 137 ? 28.516 15.023 -4.18 1 45.53 137 THR B C 1
ATOM 2300 O O . THR B 1 137 ? 29.016 16.031 -3.662 1 45.53 137 THR B O 1
ATOM 2303 N N . ASP B 1 138 ? 28.484 14.367 -3.316 1 39.62 138 ASP B N 1
ATOM 2304 C CA . ASP B 1 138 ? 29.844 13.992 -2.936 1 39.62 138 ASP B CA 1
ATOM 2305 C C . ASP B 1 138 ? 30.594 13.391 -4.117 1 39.62 138 ASP B C 1
ATOM 2307 O O . ASP B 1 138 ? 30.312 12.273 -4.543 1 39.62 138 ASP B O 1
ATOM 2311 N N . THR B 1 139 ? 30.656 14.047 -5.383 1 34.59 139 THR B N 1
ATOM 2312 C CA . THR B 1 139 ? 31.906 13.852 -6.105 1 34.59 139 THR B CA 1
ATOM 2313 C C . THR B 1 139 ? 33.062 13.508 -5.141 1 34.59 139 THR B C 1
ATOM 2315 O O . THR B 1 139 ? 33.281 14.227 -4.164 1 34.59 139 THR B O 1
ATOM 2318 N N . PRO B 1 140 ? 33.375 12.273 -5.086 1 32.53 140 PRO B N 1
ATOM 2319 C CA . PRO B 1 140 ? 34.656 12.156 -4.348 1 32.53 140 PRO B CA 1
ATOM 2320 C C . PRO B 1 140 ? 35.5 13.422 -4.438 1 32.53 140 PRO B C 1
ATOM 2322 O O . PRO B 1 140 ? 35.562 14.047 -5.496 1 32.53 140 PRO B O 1
ATOM 2325 N N . ALA B 1 141 ? 35.375 14.312 -3.496 1 28.5 141 ALA B N 1
ATOM 2326 C CA . ALA B 1 141 ? 36.5 15.258 -3.48 1 28.5 141 ALA B CA 1
ATOM 2327 C C . ALA B 1 141 ? 37.75 14.656 -4.129 1 28.5 141 ALA B C 1
ATOM 2329 O O . ALA B 1 141 ? 38.188 13.578 -3.732 1 28.5 141 ALA B O 1
ATOM 2330 N N . SER B 1 142 ? 37.688 14.617 -5.5 1 27.17 142 SER B N 1
ATOM 2331 C CA . SER B 1 142 ? 39.031 14.539 -6.023 1 27.17 142 SER B CA 1
ATOM 2332 C C . SER B 1 142 ? 40.031 15.117 -5.035 1 27.17 142 SER B C 1
ATOM 2334 O O . SER B 1 142 ? 39.875 16.25 -4.582 1 27.17 142 SER B O 1
ATOM 2336 N N . GLY B 1 143 ? 40.406 14.227 -4.164 1 24.08 143 GLY B N 1
ATOM 2337 C CA . GLY B 1 143 ? 41.656 14.531 -3.486 1 24.08 143 GLY B CA 1
ATOM 2338 C C . GLY B 1 143 ? 42.594 15.445 -4.289 1 24.08 143 GLY B C 1
ATOM 2339 O O . GLY B 1 143 ? 43 15.094 -5.395 1 24.08 143 GLY B O 1
ATOM 2340 N N . SER B 1 144 ? 42.094 16.734 -4.426 1 27.14 144 SER B N 1
ATOM 2341 C CA . SER B 1 144 ? 43.188 17.641 -4.789 1 27.14 144 SER B CA 1
ATOM 2342 C C . SER B 1 144 ? 44.531 17.125 -4.309 1 27.14 144 SER B C 1
ATOM 2344 O O . SER B 1 144 ? 44.75 16.969 -3.107 1 27.14 144 SER B O 1
ATOM 2346 N N . GLY B 1 145 ? 45 16.125 -5.09 1 23.05 145 GLY B N 1
ATOM 2347 C CA . GLY B 1 145 ? 46.406 15.852 -5.094 1 23.05 145 GLY B CA 1
ATOM 2348 C C . GLY B 1 145 ? 47.281 17.094 -4.867 1 23.05 145 GLY B C 1
ATOM 2349 O O . GLY B 1 145 ? 47.219 18.031 -5.652 1 23.05 145 GLY B O 1
ATOM 2350 N N . ASN B 1 146 ? 47.25 17.531 -3.627 1 24.33 146 ASN B N 1
ATOM 2351 C CA . ASN B 1 146 ? 48.375 18.375 -3.279 1 24.33 146 ASN B CA 1
ATOM 2352 C C . ASN B 1 146 ? 49.625 17.969 -4.043 1 24.33 146 ASN B C 1
ATOM 2354 O O . ASN B 1 146 ? 50.219 16.938 -3.75 1 24.33 146 ASN B O 1
ATOM 2358 N N . THR B 1 147 ? 49.406 18 -5.367 1 21.75 147 THR B N 1
ATOM 2359 C CA . THR B 1 147 ? 50.688 17.953 -6.07 1 21.75 147 THR B CA 1
ATOM 2360 C C . THR B 1 147 ? 51.719 18.828 -5.375 1 21.75 147 THR B C 1
ATOM 2362 O O . THR B 1 147 ? 51.5 20.031 -5.176 1 21.75 147 THR B O 1
ATOM 2365 N N . ASN B 1 148 ? 52.344 18.188 -4.387 1 23.39 148 ASN B N 1
ATOM 2366 C CA . ASN B 1 148 ? 53.625 18.672 -3.889 1 23.39 148 ASN B CA 1
ATOM 2367 C C . ASN B 1 148 ? 54.469 19.266 -5.008 1 23.39 148 ASN B C 1
ATOM 2369 O O . ASN B 1 148 ? 54.938 18.547 -5.898 1 23.39 148 ASN B O 1
ATOM 2373 N N . LYS B 1 149 ? 53.781 20.359 -5.59 1 21.91 149 LYS B N 1
ATOM 2374 C CA . LYS B 1 149 ? 54.75 21.016 -6.457 1 21.91 149 LYS B CA 1
ATOM 2375 C C . LYS B 1 149 ? 56.156 20.984 -5.84 1 21.91 149 LYS B C 1
ATOM 2377 O O . LYS B 1 149 ? 56.344 21.406 -4.691 1 21.91 149 LYS B O 1
ATOM 2382 N N . PRO B 1 150 ? 56.938 20.094 -6.305 1 22.34 150 PRO B N 1
ATOM 2383 C CA . PRO B 1 150 ? 58.344 20.062 -5.844 1 22.34 150 PRO B CA 1
ATOM 2384 C C . PRO B 1 150 ? 58.938 21.453 -5.73 1 22.34 150 PRO B C 1
ATOM 2386 O O . PRO B 1 150 ? 58.688 22.312 -6.57 1 22.34 150 PRO B O 1
ATOM 2389 N N . GLY B 1 151 ? 58.75 22.016 -4.445 1 19.84 151 GLY B N 1
ATOM 2390 C CA . GLY B 1 151 ? 59.5 23.219 -4.164 1 19.84 151 GLY B CA 1
ATOM 2391 C C . GLY B 1 151 ? 60.781 23.312 -4.973 1 19.84 151 GLY B C 1
ATOM 2392 O O . GLY B 1 151 ? 61.688 22.469 -4.832 1 19.84 151 GLY B O 1
ATOM 2393 N N . GLY B 1 152 ? 60.625 23.734 -6.207 1 18.58 152 GLY B N 1
ATOM 2394 C CA . GLY B 1 152 ? 61.781 24.031 -7.027 1 18.58 152 GLY B CA 1
ATOM 2395 C C . GLY B 1 152 ? 62.938 24.641 -6.238 1 18.58 152 GLY B C 1
ATOM 2396 O O . GLY B 1 152 ? 62.688 25.312 -5.227 1 18.58 152 GLY B O 1
ATOM 2397 N N . GLY B 1 153 ? 64.062 23.984 -6.242 1 19.91 153 GLY B N 1
ATOM 2398 C CA . GLY B 1 153 ? 65.438 24.188 -5.867 1 19.91 153 GLY B CA 1
ATOM 2399 C C . GLY B 1 153 ? 66 25.516 -6.344 1 19.91 153 GLY B C 1
ATOM 2400 O O . GLY B 1 153 ? 66.938 25.562 -7.172 1 19.91 153 GLY B O 1
ATOM 2401 N N . ASP B 1 154 ? 65.062 26.578 -6.441 1 18.17 154 ASP B N 1
ATOM 2402 C CA . ASP B 1 154 ? 65.812 27.641 -7.086 1 18.17 154 ASP B CA 1
ATOM 2403 C C . ASP B 1 154 ? 67.188 27.844 -6.398 1 18.17 154 ASP B C 1
ATOM 2405 O O . ASP B 1 154 ? 67.312 27.516 -5.219 1 18.17 154 ASP B O 1
ATOM 2409 N N . GLY B 1 155 ? 68.125 28.281 -7.223 1 17.8 155 GLY B N 1
ATOM 2410 C CA . GLY B 1 155 ? 69.5 28.609 -7.457 1 17.8 155 GLY B CA 1
ATOM 2411 C C . GLY B 1 155 ? 70.062 29.641 -6.473 1 17.8 155 GLY B C 1
ATOM 2412 O O . GLY B 1 155 ? 69.375 29.938 -5.469 1 17.8 155 GLY B O 1
ATOM 2413 N N . GLY B 1 156 ? 70.438 30.797 -7.012 1 18.78 156 GLY B N 1
ATOM 2414 C CA . GLY B 1 156 ? 71.812 31.281 -7.188 1 18.78 156 GLY B CA 1
ATOM 2415 C C . GLY B 1 156 ? 72.25 32.125 -6.016 1 18.78 156 GLY B C 1
ATOM 2416 O O . GLY B 1 156 ? 71.5 32.375 -5.078 1 18.78 156 GLY B O 1
ATOM 2417 N N . GLU B 1 157 ? 72.938 33.062 -6.398 1 18.92 157 GLU B N 1
ATOM 2418 C CA . GLU B 1 157 ? 74.25 33.781 -6.246 1 18.92 157 GLU B CA 1
ATOM 2419 C C . GLU B 1 157 ? 74.062 35.031 -5.387 1 18.92 157 GLU B C 1
ATOM 2421 O O . GLU B 1 157 ? 75 35.812 -5.219 1 18.92 157 GLU B O 1
ATOM 2426 N N . GLY B 1 158 ? 72.812 35.281 -4.832 1 18.03 158 GLY B N 1
ATOM 2427 C CA . GLY B 1 158 ? 72.938 36.719 -4.711 1 18.03 158 GLY B CA 1
ATOM 2428 C C . GLY B 1 158 ? 74.125 37.156 -3.904 1 18.03 158 GLY B C 1
ATOM 2429 O O . GLY B 1 158 ?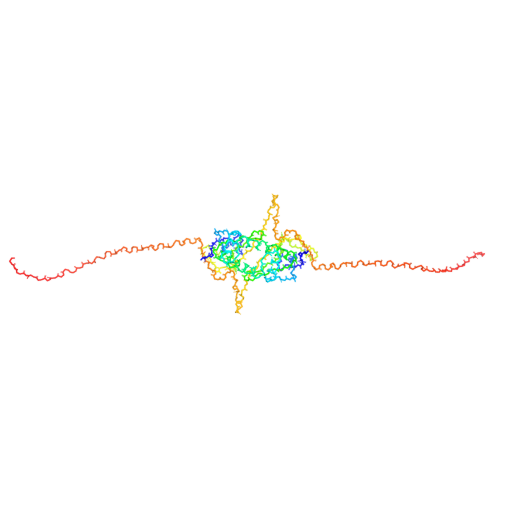 74.562 36.438 -3.008 1 18.03 158 GLY B O 1
ATOM 2430 N N . GLY B 1 159 ? 74.812 38.188 -4.367 1 18.12 159 GLY B N 1
ATOM 2431 C CA . GLY B 1 159 ? 76 39.031 -4.398 1 18.12 159 GLY B CA 1
ATOM 2432 C C . GLY B 1 159 ? 76.312 39.625 -3.057 1 18.12 159 GLY B C 1
ATOM 2433 O O . GLY B 1 159 ? 75.5 39.625 -2.143 1 18.12 159 GLY B O 1
ATOM 2434 N N . GLY B 1 160 ? 77.562 40.375 -3.061 1 17.78 160 GLY B N 1
ATOM 2435 C CA . GLY B 1 160 ? 78.75 40.906 -2.469 1 17.78 160 GLY B CA 1
ATOM 2436 C C . GLY B 1 160 ? 78.562 42.219 -1.771 1 17.78 160 GLY B C 1
ATOM 2437 O O . GLY B 1 160 ? 79.5 42.844 -1.306 1 17.78 160 GLY B O 1
ATOM 2438 N N . GLU B 1 161 ? 77.438 43 -1.79 1 18.59 161 GLU B N 1
ATOM 2439 C CA . GLU B 1 161 ? 77.938 44.375 -1.616 1 18.59 161 GLU B CA 1
ATOM 2440 C C . GLU B 1 161 ? 78.688 44.5 -0.282 1 18.59 161 GLU B C 1
ATOM 2442 O O . GLU B 1 161 ? 78.188 44.031 0.75 1 18.59 161 GLU B O 1
ATOM 2447 N N . GLU B 1 162 ? 79.938 45.281 -0.246 1 18.98 162 GLU B N 1
ATOM 2448 C CA . GLU B 1 162 ? 81.125 45.781 0.365 1 18.98 162 GLU B CA 1
ATOM 2449 C C . GLU B 1 162 ? 80.812 46.906 1.352 1 18.98 162 GLU B C 1
ATOM 2451 O O . GLU B 1 162 ? 81.625 47.188 2.271 1 18.98 162 GLU B O 1
ATOM 2456 N N . ALA B 1 163 ? 79.875 47.906 1.329 1 20.89 163 ALA B N 1
ATOM 2457 C CA . ALA B 1 163 ? 80.438 49.188 1.658 1 20.89 163 ALA B CA 1
ATOM 2458 C C . ALA B 1 163 ? 81.125 49.156 3.041 1 20.89 163 ALA B C 1
ATOM 2460 O O . ALA B 1 163 ? 80.75 48.312 3.871 1 20.89 163 ALA B O 1
ATOM 2461 N N . PRO B 1 164 ? 81.438 50.625 3.668 1 21.7 164 PRO B N 1
ATOM 2462 C CA . PRO B 1 164 ? 82.562 51.469 4.109 1 21.7 164 PRO B CA 1
ATOM 2463 C C . PRO B 1 164 ? 82.75 51.406 5.617 1 21.7 164 PRO B C 1
ATOM 2465 O O . PRO B 1 164 ? 81.875 51.031 6.371 1 21.7 164 PRO B O 1
ATOM 2468 N N . ASP B 1 165 ? 84.188 51.438 5.922 1 20.3 165 ASP B N 1
ATOM 2469 C CA . ASP B 1 165 ? 85.438 51.875 6.488 1 20.3 165 ASP B CA 1
ATOM 2470 C C . ASP B 1 165 ? 85.5 53.406 6.645 1 20.3 165 ASP B C 1
ATOM 2472 O O . ASP B 1 165 ? 86.188 54.094 5.91 1 20.3 165 ASP B O 1
ATOM 2476 N N . PRO B 1 166 ? 84.375 54.312 6.781 1 24.62 166 PRO B N 1
ATOM 2477 C CA . PRO B 1 166 ? 84.688 55.594 7.438 1 24.62 166 PRO B CA 1
ATOM 2478 C C . PRO B 1 166 ? 85.312 55.438 8.812 1 24.62 166 PRO B C 1
ATOM 2480 O O . PRO B 1 166 ? 84.688 54.844 9.719 1 24.62 166 PRO B O 1
ATOM 2483 N N . THR B 1 167 ? 86.688 55.281 9.094 1 20.09 167 THR B N 1
ATOM 2484 C CA . THR B 1 167 ? 88 55.875 9.336 1 20.09 167 THR B CA 1
ATOM 2485 C C . THR B 1 167 ? 87.938 57.375 9.18 1 20.09 167 THR B C 1
ATOM 2487 O O . THR B 1 167 ? 88.938 58.062 9.461 1 20.09 167 THR B O 1
ATOM 2490 N N . VAL B 1 168 ? 87.875 58.688 8.727 1 23.91 168 VAL B N 1
ATOM 2491 C CA . VAL B 1 168 ? 88 59.844 9.586 1 23.91 168 VAL B CA 1
ATOM 2492 C C . VAL B 1 168 ? 86.75 59.938 10.5 1 23.91 168 VAL B C 1
ATOM 2494 O O . VAL B 1 168 ? 85.688 59.531 10.125 1 23.91 168 VAL B O 1
#

pLDDT: mean 75.57, std 27.46, range [17.28, 97.56]

Organism: Bacteroides thetaiotaomicron (strain ATCC 29148 / DSM 2079 / JCM 5827 / CCUG 10774 / NCTC 10582 / VPI-5482 / E50) (NCBI:txid226186)